Protein AF-A0A4P7C428-F1 (afdb_monomer)

InterPro domains:
  IPR002323 Cytochrome c, class IE [PR00607] (145-156)
  IPR002323 Cytochrome c, class IE [PR00607] (156-166)
  IPR002323 Cytochrome c, class IE [PR00607] (184-196)
  IPR002323 Cytochrome c, class IE [PR00607] (199-210)
  IPR005171 Cytochrome C oxidase subunit IV, prokaryotes [PF03626] (14-82)
  IPR009056 Cytochrome c-like domain [PF13442] (133-208)
  IPR009056 Cytochrome c-like domain [PS51007] (133-213)
  IPR011743 Caa(3)-type oxidase, subunit IV [TIGR02229] (6-92)
  IPR036909 Cytochrome c-like domain superfamily [G3DSA:1.10.760.10] (127-213)
  IPR036909 Cytochrome c-like domain superfamily [SSF46626] (129-217)

Radius of gyration: 26.86 Å; Cα contacts (8 Å, |Δi|>4): 143; chains: 1; bounding box: 67×50×69 Å

Sequence (221 aa):
MTDQSIISLKTYLFVWIALLLLLLATLGSAYIFLGSFNIVLNFLIAVGKALLVLAFFMHLKYISYLTRIFAAAGFFWLVILFGLTMSDYSTRSQLIPSEEMAHLYPEKPTQLSSQTKSNTFSSKVSKTPQAEANVSRGRQVYNKTCSACHETGALGAPKIGDKIAWKTRVQKGLDVLVFHAVNGFKAMPPKGGNSALAQSDIRKGIIYMLNESGVELKQIK

Foldseek 3Di:
DDPPPVDDPVLVVVLVVVLVVLVVVLVVLVVDCPDPVSVVSNVVSVVVNVVSCCVPVVVLVPDDPVVVVVVVVVVVVVCVVVVVVVVCVVVVVCPDPVVVVCVVDVDDDDDDDDDDDDDDDDDDDDDDDVLVVLLVLLVVLCVVFVCVCQCVPPPNNPHQQALVSVVVVCLVPLVVVLVCCQPPDDPQHHVSPDPPDDSSSSSSNVCNSCVSNVHDNVVHD

pLDDT: mean 78.14, std 19.41, range [26.22, 97.19]

Secondary structure (DSSP, 8-state):
------S-HHHHHHHHHHHHHHHHHHHHHTTS--TTHHHHHHHHHHHHHHHHIIIIIS-TTTS-HHHHHHHHHHHHHHHHHHHHHHHHHHHTT----HHHHHHHS---------------------SSSHHHHHHHHHHHHIIIIIHHHHTTTGGGPPPTT-HHHHHHHHTT-HHHHHHHHHH-BTTBPGGGG-TT--HHHHHHHHHHHHHHTT--GGG--

Mean predicted aligned error: 18.83 Å

Structure (mmCIF, N/CA/C/O backbone):
data_AF-A0A4P7C428-F1
#
_entry.id   AF-A0A4P7C428-F1
#
loop_
_atom_site.group_PDB
_atom_site.id
_atom_site.type_symbol
_atom_site.label_atom_id
_atom_site.label_alt_id
_atom_site.label_comp_id
_atom_site.label_asym_id
_atom_site.label_entity_id
_atom_site.label_seq_id
_atom_site.pdbx_PDB_ins_code
_atom_site.Cartn_x
_atom_site.Cartn_y
_atom_site.Cartn_z
_atom_site.occupancy
_atom_site.B_iso_or_equiv
_atom_site.auth_seq_id
_atom_site.auth_comp_id
_atom_site.auth_asym_id
_atom_site.auth_atom_id
_atom_site.pdbx_PDB_model_num
ATOM 1 N N . MET A 1 1 ? 35.523 5.798 -33.500 1.00 45.53 1 MET A N 1
ATOM 2 C CA . MET A 1 1 ? 34.573 6.382 -32.529 1.00 45.53 1 MET A CA 1
ATOM 3 C C . MET A 1 1 ? 33.262 6.597 -33.263 1.00 45.53 1 MET A C 1
ATOM 5 O O . MET A 1 1 ? 33.062 7.635 -33.868 1.00 45.53 1 MET A O 1
ATOM 9 N N . THR A 1 2 ? 32.450 5.549 -33.376 1.00 48.50 2 THR A N 1
ATOM 10 C CA . THR A 1 2 ? 31.183 5.596 -34.114 1.00 48.50 2 THR A CA 1
ATOM 11 C C . THR A 1 2 ? 30.086 6.091 -33.184 1.00 48.50 2 THR A C 1
ATOM 13 O O . THR A 1 2 ? 29.701 5.369 -32.264 1.00 48.50 2 THR A O 1
ATOM 16 N N . ASP A 1 3 ? 29.596 7.301 -33.443 1.00 52.19 3 ASP A N 1
ATOM 17 C CA . ASP A 1 3 ? 28.349 7.841 -32.901 1.00 52.19 3 ASP A CA 1
ATOM 18 C C . ASP A 1 3 ? 27.171 6.939 -33.300 1.00 52.19 3 ASP A C 1
ATOM 20 O O . ASP A 1 3 ? 26.525 7.123 -34.329 1.00 52.19 3 ASP A O 1
ATOM 24 N N . GLN A 1 4 ? 26.888 5.926 -32.486 1.00 53.38 4 GLN A N 1
ATOM 25 C CA . GLN A 1 4 ? 25.672 5.121 -32.583 1.00 53.38 4 GLN A CA 1
ATOM 26 C C . GLN A 1 4 ? 24.647 5.697 -31.605 1.00 53.38 4 GLN A C 1
ATOM 28 O O . GLN A 1 4 ? 24.351 5.121 -30.558 1.00 53.38 4 GLN A O 1
ATOM 33 N N . SER A 1 5 ? 24.105 6.869 -31.944 1.00 57.31 5 SER A N 1
ATOM 34 C CA . SER A 1 5 ? 22.906 7.409 -31.297 1.00 57.31 5 SER A CA 1
ATOM 35 C C . SER A 1 5 ? 21.692 6.587 -31.745 1.00 57.31 5 SER A C 1
ATOM 37 O O . SER A 1 5 ? 20.880 7.003 -32.563 1.00 57.31 5 SER A O 1
ATOM 39 N N . ILE A 1 6 ? 21.575 5.369 -31.211 1.00 62.00 6 ILE A N 1
ATOM 40 C CA . ILE A 1 6 ? 20.522 4.398 -31.552 1.00 62.00 6 ILE A CA 1
ATOM 41 C C . ILE A 1 6 ? 19.099 4.942 -31.351 1.00 62.00 6 ILE A C 1
ATOM 43 O O . ILE A 1 6 ? 18.150 4.371 -31.882 1.00 62.00 6 ILE A O 1
ATOM 47 N N . ILE A 1 7 ? 18.928 6.047 -30.614 1.00 68.19 7 ILE A N 1
ATOM 48 C CA . ILE A 1 7 ? 17.650 6.738 -30.435 1.00 68.19 7 ILE A CA 1
ATOM 49 C C . ILE A 1 7 ? 17.882 8.255 -30.381 1.00 68.19 7 ILE A C 1
ATOM 51 O O . ILE A 1 7 ? 18.717 8.750 -29.626 1.00 68.19 7 ILE A O 1
ATOM 55 N N . SER A 1 8 ? 17.100 8.994 -31.172 1.00 81.69 8 SER A N 1
ATOM 56 C CA . SER A 1 8 ? 17.090 10.460 -31.218 1.00 81.69 8 SER A CA 1
ATOM 57 C C . SER A 1 8 ? 16.765 11.076 -29.852 1.00 81.69 8 SER A C 1
ATOM 59 O O . SER A 1 8 ? 15.759 10.727 -29.230 1.00 81.69 8 SER A O 1
ATOM 61 N N . LEU A 1 9 ? 17.557 12.068 -29.425 1.00 84.44 9 LEU A N 1
ATOM 62 C CA . LEU A 1 9 ? 17.310 12.862 -28.211 1.00 84.44 9 LEU A CA 1
ATOM 63 C C . LEU A 1 9 ? 15.892 13.459 -28.185 1.00 84.44 9 LEU A C 1
ATOM 65 O O . LEU A 1 9 ? 15.275 13.559 -27.127 1.00 84.44 9 LEU A O 1
ATOM 69 N N . LYS A 1 10 ? 15.339 13.790 -29.359 1.00 89.06 10 LYS A N 1
ATOM 70 C CA . LYS A 1 10 ? 13.975 14.318 -29.497 1.00 89.06 10 LYS A CA 1
ATOM 71 C C . LYS A 1 10 ? 12.925 13.303 -29.037 1.00 89.06 10 LYS A C 1
ATOM 73 O O . LYS A 1 10 ? 11.944 13.692 -28.411 1.00 89.06 10 LYS A O 1
ATOM 78 N N . THR A 1 11 ? 13.146 12.012 -29.296 1.00 87.12 11 THR A N 1
ATOM 79 C CA . THR A 1 11 ? 12.252 10.933 -28.856 1.00 87.12 11 THR A CA 1
ATOM 80 C C . THR A 1 11 ? 12.246 10.822 -27.333 1.00 87.12 11 THR A C 1
ATOM 82 O O . THR A 1 11 ? 11.175 10.742 -26.738 1.00 87.12 11 THR A O 1
ATOM 85 N N . TYR A 1 12 ? 13.414 10.886 -26.686 1.00 88.12 12 TYR A N 1
ATOM 86 C CA . TYR A 1 12 ? 13.491 10.879 -25.221 1.00 88.12 12 TYR A CA 1
ATOM 87 C C . TYR A 1 12 ? 12.856 12.113 -24.595 1.00 88.12 12 TYR A C 1
ATOM 89 O O . TYR A 1 12 ? 12.120 11.980 -23.623 1.00 88.12 12 TYR A O 1
ATOM 97 N N . LEU A 1 13 ? 13.093 13.295 -25.166 1.00 92.88 13 LEU A N 1
ATOM 98 C CA . LEU A 1 13 ? 12.495 14.537 -24.685 1.00 92.88 13 LEU A CA 1
ATOM 99 C C . LEU A 1 13 ? 10.962 14.488 -24.784 1.00 92.88 13 LEU A C 1
ATOM 101 O O . LEU A 1 13 ? 10.271 14.844 -23.835 1.00 92.88 13 LEU A O 1
ATOM 105 N N . PHE A 1 14 ? 10.426 13.985 -25.900 1.00 93.44 14 PHE A N 1
ATOM 106 C CA . PHE A 1 14 ? 8.984 13.820 -26.083 1.00 93.44 14 PHE A CA 1
ATOM 107 C C . PHE A 1 14 ? 8.385 12.837 -25.069 1.00 93.44 14 PHE A C 1
ATOM 109 O O . PHE A 1 14 ? 7.378 13.142 -24.431 1.00 93.44 14 PHE A O 1
ATOM 116 N N . VAL A 1 15 ? 9.025 11.678 -24.870 1.00 92.94 15 VAL A N 1
ATOM 117 C CA . VAL A 1 15 ? 8.583 10.683 -23.879 1.00 92.94 15 VAL A CA 1
ATOM 118 C C . VAL A 1 15 ? 8.674 11.245 -22.462 1.00 92.94 15 VAL A C 1
ATOM 120 O O . VAL A 1 15 ? 7.772 11.024 -21.660 1.00 92.94 15 VAL A O 1
ATOM 123 N N . TRP A 1 16 ? 9.720 12.003 -22.148 1.00 94.31 16 TRP A N 1
ATOM 124 C CA . TRP A 1 16 ? 9.881 12.648 -20.849 1.00 94.31 16 TRP A CA 1
ATOM 125 C C . TRP A 1 16 ? 8.769 13.670 -20.575 1.00 94.31 16 TRP A C 1
ATOM 127 O O . TRP A 1 16 ? 8.154 13.621 -19.511 1.00 94.31 16 TRP A O 1
ATOM 137 N N . ILE A 1 17 ? 8.430 14.522 -21.549 1.00 96.31 17 ILE A N 1
ATOM 138 C CA . ILE A 1 17 ? 7.295 15.454 -21.438 1.00 96.31 17 ILE A CA 1
ATOM 139 C C . ILE A 1 17 ? 5.984 14.683 -21.253 1.00 96.31 17 ILE A C 1
ATOM 141 O O . ILE A 1 17 ? 5.189 15.029 -20.380 1.00 96.31 17 ILE A O 1
ATOM 145 N N . ALA A 1 18 ? 5.763 13.612 -22.022 1.00 95.38 18 ALA A N 1
ATOM 146 C CA . ALA A 1 18 ? 4.582 12.769 -21.860 1.00 95.38 18 ALA A CA 1
ATOM 147 C C . ALA A 1 18 ? 4.501 12.194 -20.434 1.00 95.38 18 ALA A C 1
ATOM 149 O O . ALA A 1 18 ? 3.459 12.291 -19.788 1.00 95.38 18 ALA A O 1
ATOM 150 N N . LEU A 1 19 ? 5.607 11.670 -19.897 1.00 94.62 19 LEU A N 1
ATOM 151 C CA . LEU A 1 19 ? 5.671 11.156 -18.528 1.00 94.62 19 LEU A CA 1
ATOM 152 C C . LEU A 1 19 ? 5.390 12.240 -17.481 1.00 94.62 19 LEU A C 1
ATOM 154 O O . LEU A 1 19 ? 4.673 11.961 -16.520 1.00 94.62 19 LEU A O 1
ATOM 158 N N . LEU A 1 20 ? 5.884 13.467 -17.674 1.00 96.38 20 LEU A N 1
ATOM 159 C CA . LEU A 1 20 ? 5.561 14.601 -16.805 1.00 96.38 20 LEU A CA 1
ATOM 160 C C . LEU A 1 20 ? 4.078 14.973 -16.862 1.00 96.38 20 LEU A C 1
ATOM 162 O O . LEU A 1 20 ? 3.479 15.216 -15.820 1.00 96.38 20 LEU A O 1
ATOM 166 N N . LEU A 1 21 ? 3.456 14.965 -18.041 1.00 96.50 21 LEU A N 1
ATOM 167 C CA . LEU A 1 21 ? 2.019 15.217 -18.176 1.00 96.50 21 LEU A CA 1
ATOM 168 C C . LEU A 1 21 ? 1.194 14.137 -17.475 1.00 96.50 21 LEU A C 1
ATOM 170 O O . LEU A 1 21 ? 0.291 14.447 -16.704 1.00 96.50 21 LEU A O 1
ATOM 174 N N . LEU A 1 22 ? 1.544 12.867 -17.675 1.00 94.12 22 LEU A N 1
ATOM 175 C CA . LEU A 1 22 ? 0.926 11.746 -16.970 1.00 94.12 22 LEU A CA 1
ATOM 176 C C . LEU A 1 22 ? 1.168 11.848 -15.446 1.00 94.12 22 LEU A C 1
ATOM 178 O O . LEU A 1 22 ? 0.321 11.442 -14.648 1.00 94.12 22 LEU A O 1
ATOM 182 N N . LEU A 1 23 ? 2.317 12.370 -14.999 1.00 93.75 23 LEU A N 1
ATOM 183 C CA . LEU A 1 23 ? 2.620 12.632 -13.584 1.00 93.75 23 LEU A CA 1
ATOM 184 C C . LEU A 1 23 ? 1.724 13.721 -13.006 1.00 93.75 23 LEU A C 1
ATOM 186 O O . LEU A 1 23 ? 1.082 13.487 -11.984 1.00 93.75 23 LEU A O 1
ATOM 190 N N . LEU A 1 24 ? 1.633 14.857 -13.690 1.00 95.12 24 LEU A N 1
ATOM 191 C CA . LEU A 1 24 ? 0.744 15.952 -13.328 1.00 95.12 24 LEU A CA 1
ATOM 192 C C . LEU A 1 24 ? -0.720 15.512 -13.346 1.00 95.12 24 LEU A C 1
ATOM 194 O O . LEU A 1 24 ? -1.470 15.923 -12.473 1.00 95.12 24 LEU A O 1
ATOM 198 N N . ALA A 1 25 ? -1.120 14.623 -14.259 1.00 92.50 25 ALA A N 1
ATOM 199 C CA . ALA A 1 25 ? -2.463 14.049 -14.281 1.00 92.50 25 ALA A CA 1
ATOM 200 C C . ALA A 1 25 ? -2.749 13.197 -13.032 1.00 92.50 25 ALA A C 1
ATOM 202 O O . ALA A 1 25 ? -3.808 13.344 -12.428 1.00 92.50 25 ALA A O 1
ATOM 203 N N . THR A 1 26 ? -1.800 12.361 -12.588 1.00 91.94 26 THR A N 1
ATOM 204 C CA . THR A 1 26 ? -1.919 11.646 -11.301 1.00 91.94 26 THR A CA 1
ATOM 205 C C . THR A 1 26 ? -2.029 12.627 -10.137 1.00 91.94 26 THR A C 1
ATOM 207 O O . THR A 1 26 ? -2.883 12.454 -9.271 1.00 91.94 26 THR A O 1
ATOM 210 N N . LEU A 1 27 ? -1.215 13.684 -10.136 1.00 90.94 27 LEU A N 1
ATOM 211 C CA . LEU A 1 27 ? -1.216 14.686 -9.074 1.00 90.94 27 LEU A CA 1
ATOM 212 C C . LEU A 1 27 ? -2.531 15.480 -9.041 1.00 90.94 27 LEU A C 1
ATOM 214 O O . LEU A 1 27 ? -3.138 15.628 -7.988 1.00 90.94 27 LEU A O 1
ATOM 218 N N . GLY A 1 28 ? -3.018 15.917 -10.201 1.00 90.62 28 GLY A N 1
ATOM 2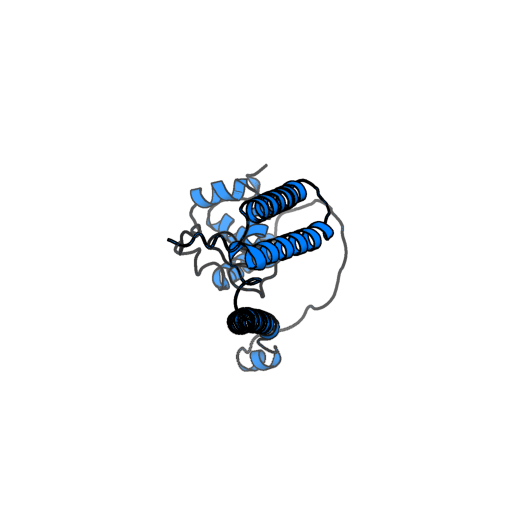19 C CA . GLY A 1 28 ? -4.298 16.601 -10.360 1.00 90.62 28 GLY A CA 1
ATOM 220 C C . GLY A 1 28 ? -5.479 15.713 -9.977 1.00 90.62 28 GLY A C 1
ATOM 221 O O . GLY A 1 28 ? -6.405 16.178 -9.316 1.00 90.62 28 GLY A O 1
ATOM 222 N N . SER A 1 29 ? -5.416 14.415 -10.292 1.00 89.62 29 SER A N 1
ATOM 223 C CA . SER A 1 29 ? -6.450 13.457 -9.888 1.00 89.62 29 SER A CA 1
ATOM 224 C C . SER A 1 29 ? -6.594 13.339 -8.368 1.00 89.62 29 SER A C 1
ATOM 226 O O . SER A 1 29 ? -7.674 13.001 -7.897 1.00 89.62 29 SER A O 1
ATOM 228 N N . ALA A 1 30 ? -5.553 13.652 -7.589 1.00 85.62 30 ALA A N 1
ATOM 229 C CA . ALA A 1 30 ? -5.628 13.620 -6.130 1.00 85.62 30 ALA A CA 1
ATOM 230 C C . ALA A 1 30 ? -6.517 14.738 -5.557 1.00 85.62 30 ALA A C 1
ATOM 232 O O . ALA A 1 30 ? -7.068 14.585 -4.469 1.00 85.62 30 ALA A O 1
ATOM 233 N N . TYR A 1 31 ? -6.681 15.845 -6.286 1.00 88.25 31 TYR A N 1
ATOM 234 C 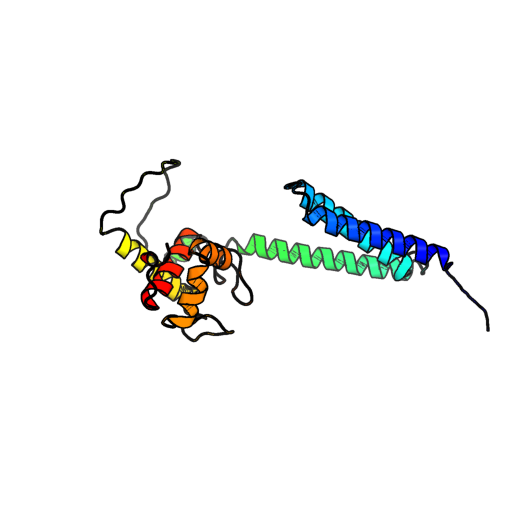CA . TYR A 1 31 ? -7.480 16.993 -5.850 1.00 88.25 31 TYR A CA 1
ATOM 235 C C . TYR A 1 31 ? -8.926 16.957 -6.362 1.00 88.25 31 TYR A C 1
ATOM 237 O O . TYR A 1 31 ? -9.773 17.688 -5.853 1.00 88.25 31 TYR A O 1
ATOM 245 N N . ILE A 1 32 ? -9.231 16.104 -7.346 1.00 87.69 32 ILE A N 1
ATOM 246 C CA . ILE A 1 32 ? -10.574 15.968 -7.917 1.00 87.69 32 ILE A CA 1
ATOM 247 C C . ILE A 1 32 ? -11.245 14.723 -7.321 1.00 87.69 32 ILE A C 1
ATOM 249 O O . ILE A 1 32 ? -10.776 13.594 -7.478 1.00 87.69 32 ILE A O 1
ATOM 253 N N . PHE A 1 33 ? -12.381 14.908 -6.650 1.00 80.12 33 PHE A N 1
ATOM 254 C CA . PHE A 1 33 ? -13.111 13.823 -5.991 1.00 80.12 33 PHE A CA 1
ATOM 255 C C . PHE A 1 33 ? -13.986 13.045 -6.997 1.00 80.12 33 PHE A C 1
ATOM 257 O O . PHE A 1 33 ? -15.203 13.180 -7.023 1.00 80.12 33 PHE A O 1
ATOM 264 N N . LEU A 1 34 ? -13.367 12.217 -7.849 1.00 78.06 34 LEU A N 1
ATOM 265 C CA . LEU A 1 34 ? -14.071 11.367 -8.835 1.00 78.06 34 LEU A CA 1
ATOM 266 C C . LEU A 1 34 ? -14.704 10.089 -8.233 1.00 78.06 34 LEU A C 1
ATOM 268 O O . LEU A 1 34 ? -15.209 9.236 -8.965 1.00 78.06 34 LEU A O 1
ATOM 272 N N . GLY A 1 35 ? -14.658 9.914 -6.908 1.00 84.31 35 GLY A N 1
ATOM 273 C CA . GLY A 1 35 ? -15.132 8.694 -6.246 1.00 84.31 35 GLY A CA 1
ATOM 274 C C . GLY A 1 35 ? -14.421 7.443 -6.777 1.00 84.31 35 GLY A C 1
ATOM 275 O O . GLY A 1 35 ? -13.209 7.449 -6.992 1.00 84.31 35 GLY A O 1
ATOM 276 N N . SER A 1 36 ? -15.16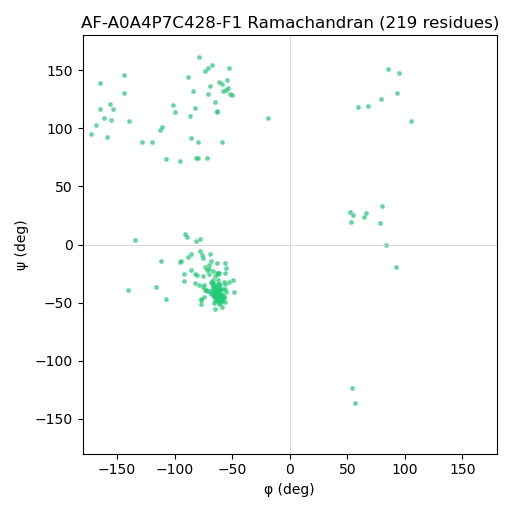6 6.365 -7.027 1.00 86.25 36 SER A N 1
ATOM 277 C CA . SER A 1 36 ? -14.614 5.077 -7.477 1.00 86.25 36 SER A CA 1
ATOM 278 C C . SER A 1 36 ? -13.903 5.129 -8.838 1.00 86.25 36 SER A C 1
ATOM 280 O O . SER A 1 36 ? -12.991 4.337 -9.075 1.00 86.25 36 SER A O 1
ATOM 282 N N . PHE A 1 37 ? -14.250 6.079 -9.717 1.00 89.00 37 PHE A N 1
ATOM 283 C CA . PHE A 1 37 ? -13.565 6.256 -11.006 1.00 89.00 37 PHE A CA 1
ATOM 284 C C . PHE A 1 37 ? -12.113 6.727 -10.850 1.00 89.00 37 PHE A C 1
ATOM 286 O O . PHE A 1 37 ? -11.289 6.467 -11.726 1.00 89.00 37 PHE A O 1
ATOM 293 N N . ASN A 1 38 ? -11.773 7.360 -9.722 1.00 88.88 38 ASN A N 1
ATOM 294 C CA . ASN A 1 38 ? -10.415 7.811 -9.428 1.00 88.88 38 ASN A CA 1
ATOM 295 C C . ASN A 1 38 ? -9.420 6.638 -9.383 1.00 88.88 38 ASN A C 1
ATOM 297 O O . ASN A 1 38 ? -8.310 6.742 -9.899 1.00 88.88 38 ASN A O 1
ATOM 301 N N . ILE A 1 39 ? -9.848 5.498 -8.832 1.00 89.25 39 ILE A N 1
ATOM 302 C CA . ILE A 1 39 ? -9.028 4.288 -8.719 1.00 89.25 39 ILE A CA 1
ATOM 303 C C . ILE A 1 39 ? -8.706 3.760 -10.116 1.00 89.25 39 ILE A C 1
ATOM 305 O O . ILE A 1 39 ? -7.537 3.644 -10.475 1.00 89.25 39 ILE A O 1
ATOM 309 N N . VAL A 1 40 ? -9.734 3.509 -10.931 1.00 93.31 40 VAL A N 1
ATOM 310 C CA . VAL A 1 40 ? -9.565 2.982 -12.294 1.00 93.31 40 VAL A CA 1
ATOM 311 C C . VAL A 1 40 ? -8.670 3.904 -13.123 1.00 93.31 40 VAL A C 1
ATOM 313 O O . VAL A 1 40 ? -7.729 3.437 -13.763 1.00 93.31 40 VAL A O 1
ATOM 316 N N . LEU A 1 41 ? -8.904 5.218 -13.052 1.00 92.00 41 LEU A N 1
ATOM 317 C CA . LEU A 1 41 ? -8.102 6.213 -13.758 1.00 92.00 41 LEU A CA 1
ATOM 318 C C . LEU A 1 41 ? -6.629 6.183 -13.320 1.00 92.00 41 LEU A C 1
ATOM 320 O O . LEU A 1 41 ? -5.738 6.150 -14.167 1.00 92.00 41 LEU A O 1
ATOM 324 N N . ASN A 1 42 ? -6.354 6.149 -12.013 1.00 91.88 42 ASN A N 1
ATOM 325 C CA . ASN A 1 42 ? -4.986 6.114 -11.497 1.00 91.88 42 ASN A CA 1
ATOM 326 C C . ASN A 1 42 ? -4.243 4.825 -11.860 1.00 91.88 42 ASN A C 1
ATOM 328 O O . ASN A 1 42 ? -3.067 4.889 -12.218 1.00 91.88 42 ASN A O 1
ATOM 332 N N . PHE A 1 43 ? -4.920 3.675 -11.845 1.00 92.25 43 PHE A N 1
ATOM 333 C CA . PHE A 1 43 ? -4.337 2.416 -12.310 1.00 92.25 43 PHE A CA 1
ATOM 334 C C . PHE A 1 43 ? -4.002 2.459 -13.806 1.00 92.25 43 PHE A C 1
ATOM 336 O O . PHE A 1 43 ? -2.899 2.071 -14.191 1.00 92.25 43 PHE A O 1
ATOM 343 N N . LEU A 1 44 ? -4.893 2.995 -14.648 1.00 94.56 44 LEU A N 1
ATOM 344 C CA . LEU A 1 44 ? -4.628 3.154 -16.082 1.00 94.56 44 LEU A CA 1
ATOM 345 C C . LEU A 1 44 ? -3.440 4.087 -16.347 1.00 94.56 44 LEU A C 1
ATOM 347 O O . LEU A 1 44 ? -2.569 3.763 -17.155 1.00 94.56 44 LEU A O 1
ATOM 351 N N . ILE A 1 45 ? -3.360 5.214 -15.633 1.00 94.56 45 ILE A N 1
ATOM 352 C CA . ILE A 1 45 ? -2.234 6.150 -15.740 1.00 94.56 45 ILE A CA 1
ATOM 353 C C . ILE A 1 45 ? -0.926 5.488 -15.284 1.00 94.56 45 ILE A C 1
ATOM 355 O O . ILE A 1 45 ? 0.106 5.653 -15.938 1.00 94.56 45 ILE A O 1
ATOM 359 N N . ALA A 1 46 ? -0.950 4.731 -14.184 1.00 93.88 46 ALA A N 1
ATOM 360 C CA . ALA A 1 46 ? 0.221 4.024 -13.672 1.00 93.88 46 ALA A CA 1
ATOM 361 C C . ALA A 1 46 ? 0.740 2.977 -14.672 1.00 93.88 46 ALA A C 1
ATOM 363 O O . ALA A 1 46 ? 1.933 2.967 -14.981 1.00 93.88 46 ALA A O 1
ATOM 364 N N . VAL A 1 47 ? -0.153 2.156 -15.236 1.00 94.50 47 VAL A N 1
ATOM 365 C CA . VAL A 1 47 ? 0.193 1.167 -16.271 1.00 94.50 47 VAL A CA 1
ATOM 366 C C . VAL A 1 47 ? 0.746 1.858 -17.517 1.00 94.50 47 VAL A C 1
ATOM 368 O O . VAL A 1 47 ? 1.794 1.459 -18.022 1.00 94.50 47 VAL A O 1
ATOM 371 N N . GLY A 1 48 ? 0.103 2.936 -17.976 1.00 94.88 48 GLY A N 1
ATOM 372 C CA . GLY A 1 48 ? 0.572 3.718 -19.120 1.00 94.88 48 GLY A CA 1
ATOM 373 C C . GLY A 1 48 ? 2.000 4.234 -18.925 1.00 94.88 48 GLY A C 1
ATOM 374 O O . GLY A 1 48 ? 2.862 4.003 -19.773 1.00 94.88 48 GLY A O 1
ATOM 375 N N . LYS A 1 49 ? 2.293 4.856 -17.776 1.00 95.50 49 LYS A N 1
ATOM 376 C CA . LYS A 1 49 ? 3.650 5.325 -17.445 1.00 95.50 49 LYS A CA 1
ATOM 377 C C . LYS A 1 49 ? 4.672 4.194 -17.447 1.00 95.50 49 LYS A C 1
ATOM 379 O O . LYS A 1 49 ? 5.731 4.342 -18.052 1.00 95.50 49 LYS A O 1
ATOM 384 N N . ALA A 1 50 ? 4.358 3.078 -16.790 1.00 93.94 50 ALA A N 1
ATOM 385 C CA . ALA A 1 50 ? 5.256 1.932 -16.714 1.00 93.94 50 ALA A CA 1
ATOM 386 C C . ALA A 1 50 ? 5.591 1.391 -18.114 1.00 93.94 50 ALA A C 1
ATOM 388 O O . ALA A 1 50 ? 6.758 1.149 -18.412 1.00 93.94 50 ALA A O 1
ATOM 389 N N . LEU A 1 51 ? 4.599 1.290 -19.005 1.00 93.81 51 LEU A N 1
ATOM 390 C CA . LEU A 1 51 ? 4.807 0.850 -20.387 1.00 93.81 51 LEU A CA 1
ATOM 391 C C . LEU A 1 51 ? 5.686 1.817 -21.190 1.00 93.81 51 LEU A C 1
ATOM 393 O O . LEU A 1 51 ? 6.566 1.362 -21.920 1.00 93.81 51 LEU A O 1
ATOM 397 N N . LEU A 1 52 ? 5.500 3.134 -21.040 1.00 92.88 52 LEU A N 1
ATOM 398 C CA . LEU A 1 52 ? 6.359 4.131 -21.691 1.00 92.88 52 LEU A CA 1
ATOM 399 C C . LEU A 1 52 ? 7.815 4.030 -21.212 1.00 92.88 52 LEU A C 1
ATOM 401 O O . LEU A 1 52 ? 8.736 4.064 -22.030 1.00 92.88 52 LEU A O 1
ATOM 405 N N . VAL A 1 53 ? 8.032 3.861 -19.905 1.00 92.94 53 VAL A N 1
ATOM 406 C CA . VAL A 1 53 ? 9.377 3.691 -19.336 1.00 92.94 53 VAL A CA 1
ATOM 407 C C . VAL A 1 53 ? 10.020 2.395 -19.834 1.00 92.94 53 VAL A C 1
ATOM 409 O O . VAL A 1 53 ? 11.147 2.430 -20.331 1.00 92.94 53 VAL A O 1
ATOM 412 N N . LEU A 1 54 ? 9.299 1.270 -19.779 1.00 90.88 54 LEU A N 1
ATOM 413 C CA . LEU A 1 54 ? 9.790 -0.027 -20.254 1.00 90.88 54 LEU A CA 1
ATOM 414 C C . LEU A 1 54 ? 10.155 0.021 -21.744 1.00 90.88 54 LEU A C 1
ATOM 416 O O . LEU A 1 54 ? 11.227 -0.432 -22.141 1.00 90.88 54 LEU A O 1
ATOM 420 N N . ALA A 1 55 ? 9.292 0.603 -22.577 1.00 88.88 55 ALA A N 1
ATOM 421 C CA . ALA A 1 55 ? 9.486 0.626 -24.021 1.00 88.88 55 ALA A CA 1
ATOM 422 C C . ALA A 1 55 ? 10.668 1.505 -24.463 1.00 88.88 55 ALA A C 1
ATOM 424 O O . ALA A 1 55 ? 11.416 1.092 -25.353 1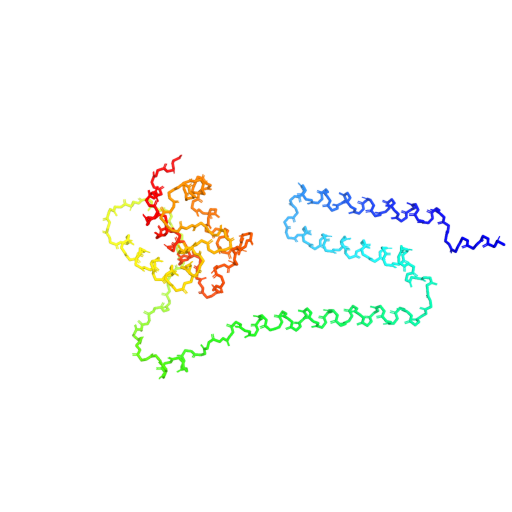.00 88.88 55 ALA A O 1
ATOM 425 N N . PHE A 1 56 ? 10.834 2.694 -23.869 1.00 89.62 56 PHE A N 1
ATOM 426 C CA . PHE A 1 56 ? 11.781 3.707 -24.352 1.00 89.62 56 PHE A CA 1
ATOM 427 C C . PHE A 1 56 ? 13.019 3.878 -23.466 1.00 89.62 56 PHE A C 1
ATOM 429 O O . PHE A 1 56 ? 14.121 3.873 -23.998 1.00 89.62 56 PHE A O 1
ATOM 436 N N . PHE A 1 57 ? 12.869 3.992 -22.143 1.00 87.06 57 PHE A N 1
ATOM 437 C CA . PHE A 1 57 ? 14.004 4.217 -21.232 1.00 87.06 57 PHE A CA 1
ATOM 438 C C . PHE A 1 57 ? 14.749 2.927 -20.883 1.00 87.06 57 PHE A C 1
ATOM 440 O O . PHE A 1 57 ? 15.967 2.941 -20.748 1.00 87.06 57 PHE A O 1
ATOM 447 N N . MET A 1 58 ? 14.044 1.797 -20.795 1.00 87.25 58 MET A N 1
ATOM 448 C CA . MET A 1 58 ? 14.675 0.478 -20.631 1.00 87.25 58 MET A CA 1
ATOM 449 C C . MET A 1 58 ? 14.974 -0.205 -21.970 1.00 87.25 58 MET A C 1
ATOM 451 O O . MET A 1 58 ? 15.335 -1.379 -21.998 1.00 87.25 58 MET A O 1
ATOM 455 N N . HIS A 1 59 ? 14.811 0.512 -23.089 1.00 84.31 59 HIS A N 1
ATOM 456 C CA . HIS A 1 59 ? 15.088 0.024 -24.441 1.00 84.31 59 HIS A CA 1
ATOM 457 C C . HIS A 1 59 ? 14.397 -1.299 -24.824 1.00 84.31 59 HIS A C 1
ATOM 459 O O . HIS A 1 59 ? 14.784 -1.935 -25.809 1.00 84.31 59 HIS A O 1
ATOM 465 N N . LEU A 1 60 ? 13.333 -1.712 -24.124 1.00 85.69 60 LEU A N 1
ATOM 466 C CA . LEU A 1 60 ? 12.706 -3.019 -24.340 1.00 85.69 60 LEU A CA 1
ATOM 467 C C . LEU A 1 60 ? 12.140 -3.155 -25.763 1.00 85.69 60 LEU A C 1
ATOM 469 O O . LEU A 1 60 ? 12.152 -4.243 -26.336 1.00 85.69 60 LEU A O 1
ATOM 473 N N . LYS A 1 61 ? 11.711 -2.038 -26.370 1.00 82.56 61 LYS A N 1
ATOM 474 C CA . LYS A 1 61 ? 11.209 -1.978 -27.753 1.00 82.56 61 LYS A CA 1
ATOM 475 C C . LYS A 1 61 ? 12.303 -2.092 -28.825 1.00 82.56 61 LYS A C 1
ATOM 477 O O . LYS A 1 61 ? 11.982 -2.415 -29.967 1.00 82.56 61 LYS A O 1
ATOM 482 N N . TYR A 1 62 ? 13.566 -1.841 -28.490 1.00 82.88 62 TYR A N 1
ATOM 483 C CA . TYR A 1 62 ? 14.670 -1.776 -29.462 1.00 82.88 62 TYR A CA 1
ATOM 484 C C . TYR A 1 62 ? 15.675 -2.923 -29.312 1.00 82.88 62 TYR A C 1
ATOM 486 O O . TYR A 1 62 ? 16.463 -3.176 -30.216 1.00 82.88 62 TYR A O 1
ATOM 494 N N . ILE A 1 63 ? 15.616 -3.653 -28.199 1.00 85.19 63 ILE A N 1
ATOM 495 C CA . ILE A 1 63 ? 16.414 -4.856 -27.952 1.00 85.19 63 ILE A CA 1
ATOM 496 C C . ILE A 1 63 ? 15.828 -6.078 -28.689 1.00 85.19 63 ILE A C 1
ATOM 498 O O . ILE A 1 63 ? 14.657 -6.086 -29.093 1.00 85.19 63 ILE A O 1
ATOM 502 N N . SER A 1 64 ? 16.667 -7.106 -28.860 1.00 86.88 64 SER A N 1
ATOM 503 C CA . SER A 1 64 ? 16.352 -8.411 -29.448 1.00 86.88 64 SER A CA 1
ATOM 504 C C . SER A 1 64 ? 15.144 -9.107 -28.799 1.00 86.88 64 SER A C 1
ATOM 506 O O . SER A 1 64 ? 14.830 -8.926 -27.620 1.00 86.88 64 SER A O 1
ATOM 508 N N . TYR A 1 65 ? 14.463 -9.946 -29.586 1.00 87.81 65 TYR A N 1
ATOM 509 C CA . TYR A 1 65 ? 13.258 -10.672 -29.161 1.00 87.81 65 TYR A CA 1
ATOM 510 C C . TYR A 1 65 ? 13.481 -11.541 -27.919 1.00 87.81 65 TYR A C 1
ATOM 512 O O . TYR A 1 65 ? 12.583 -11.666 -27.089 1.00 87.81 65 TYR A O 1
ATOM 520 N N . LEU A 1 66 ? 14.689 -12.080 -27.752 1.00 88.56 66 LEU A N 1
ATOM 521 C CA . LEU A 1 66 ? 15.031 -12.960 -26.641 1.00 88.56 66 LEU A CA 1
ATOM 522 C C . LEU A 1 66 ? 14.888 -12.254 -25.280 1.00 88.56 66 LEU A C 1
ATOM 524 O O . LEU A 1 66 ? 14.243 -12.780 -24.377 1.00 88.56 66 LEU A O 1
ATOM 528 N N . THR A 1 67 ? 15.386 -11.022 -25.145 1.00 87.19 67 THR A N 1
ATOM 529 C CA . THR A 1 67 ? 15.283 -10.257 -23.888 1.00 87.19 67 THR A CA 1
ATOM 530 C C . THR A 1 67 ? 13.840 -9.883 -23.551 1.00 87.19 67 THR A C 1
ATOM 532 O O . THR A 1 67 ? 13.476 -9.817 -22.378 1.00 87.19 67 THR A O 1
ATOM 535 N N . ARG A 1 68 ? 12.978 -9.686 -24.558 1.00 88.19 68 ARG A N 1
ATOM 536 C CA . ARG A 1 68 ? 11.547 -9.425 -24.329 1.00 88.19 68 ARG A CA 1
ATOM 537 C C . ARG A 1 68 ? 10.834 -10.631 -23.743 1.00 88.19 68 ARG A C 1
ATOM 539 O O . ARG A 1 68 ? 9.985 -10.455 -22.876 1.00 88.19 68 ARG A O 1
ATOM 546 N N . ILE A 1 69 ? 11.196 -11.834 -24.188 1.00 91.44 69 ILE A N 1
ATOM 547 C CA . ILE A 1 69 ? 10.644 -13.083 -23.654 1.00 91.44 69 ILE A CA 1
ATOM 548 C C . ILE A 1 69 ? 11.027 -13.230 -22.179 1.00 91.44 69 ILE A C 1
ATOM 550 O O . ILE A 1 69 ? 10.156 -13.493 -21.355 1.00 91.44 69 ILE A O 1
ATOM 554 N N . PHE A 1 70 ? 12.288 -12.972 -21.818 1.00 93.12 70 PHE A N 1
ATOM 555 C CA . PHE A 1 70 ? 12.722 -13.000 -20.416 1.00 93.12 70 PHE A CA 1
ATOM 556 C C . PHE A 1 70 ? 12.006 -11.955 -19.550 1.00 93.12 70 PHE A C 1
ATOM 558 O O . PHE A 1 70 ? 11.535 -12.278 -18.460 1.00 93.12 70 PHE A O 1
ATOM 565 N N . ALA A 1 71 ? 11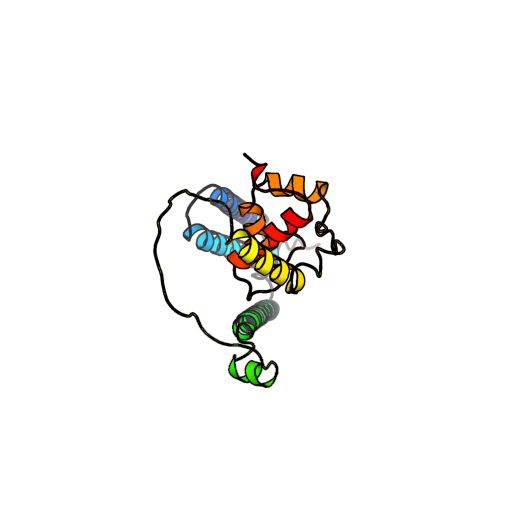.866 -10.720 -20.039 1.00 90.00 71 ALA A N 1
ATOM 566 C CA . ALA A 1 71 ? 11.117 -9.684 -19.331 1.00 90.00 71 ALA A CA 1
ATOM 567 C C . ALA A 1 71 ? 9.642 -10.085 -19.132 1.00 90.00 71 ALA A C 1
ATOM 569 O O . ALA A 1 71 ? 9.113 -9.962 -18.028 1.00 90.00 71 ALA A O 1
ATOM 570 N N . ALA A 1 72 ? 8.991 -10.618 -20.172 1.00 90.81 72 ALA A N 1
ATOM 571 C CA . ALA A 1 72 ? 7.612 -11.096 -20.102 1.00 90.81 72 ALA A CA 1
ATOM 572 C C . ALA A 1 72 ? 7.453 -12.272 -19.127 1.00 90.81 72 ALA A C 1
ATOM 574 O O . ALA A 1 72 ? 6.501 -12.288 -18.350 1.00 90.81 72 ALA A O 1
ATOM 575 N N . ALA A 1 73 ? 8.405 -13.210 -19.109 1.00 95.31 73 ALA A N 1
ATOM 576 C CA . ALA A 1 73 ? 8.428 -14.313 -18.154 1.00 95.31 73 ALA A CA 1
ATOM 577 C C . ALA A 1 73 ? 8.521 -13.813 -16.702 1.00 95.31 73 ALA A C 1
ATOM 579 O O . ALA A 1 73 ? 7.837 -14.342 -15.830 1.00 95.31 73 ALA A O 1
ATOM 580 N N . GLY A 1 74 ? 9.294 -12.751 -16.446 1.00 94.19 74 GLY A N 1
ATOM 581 C CA . GLY A 1 74 ? 9.364 -12.108 -15.131 1.00 94.19 74 GLY A CA 1
ATOM 582 C C . GLY A 1 74 ? 8.027 -11.510 -14.683 1.00 94.19 74 GLY A C 1
ATOM 583 O O . GLY A 1 74 ? 7.588 -11.756 -13.560 1.00 94.19 74 GLY A O 1
ATOM 584 N N . PHE A 1 75 ? 7.335 -10.779 -15.563 1.00 92.25 75 PHE A N 1
ATOM 585 C CA . PHE A 1 75 ? 5.995 -10.257 -15.258 1.00 92.25 75 PHE A CA 1
ATOM 586 C C . PHE A 1 75 ? 4.966 -11.374 -15.074 1.00 92.25 75 PHE A C 1
ATOM 588 O O . PHE A 1 75 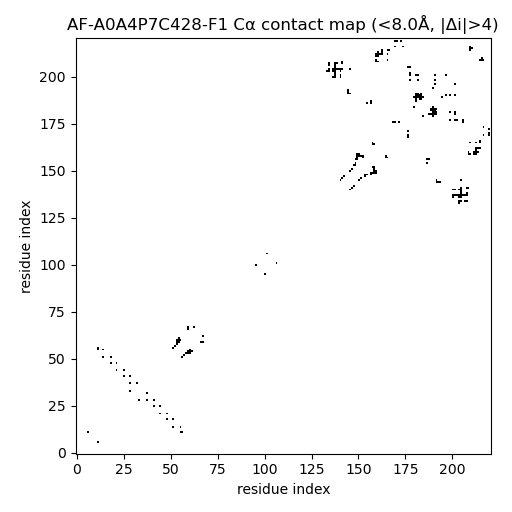? 4.147 -11.301 -14.161 1.00 92.25 75 PHE A O 1
ATOM 595 N N . PHE A 1 76 ? 5.028 -12.424 -15.893 1.00 95.69 76 PHE A N 1
ATOM 596 C CA . PHE A 1 76 ? 4.176 -13.603 -15.753 1.00 95.69 76 PHE A CA 1
ATOM 597 C C . PHE A 1 76 ? 4.381 -14.288 -14.396 1.00 95.69 76 PHE A C 1
ATOM 599 O O . PHE A 1 76 ? 3.416 -14.547 -13.679 1.00 95.69 76 PHE A O 1
ATOM 606 N N . TRP A 1 77 ? 5.637 -14.497 -13.997 1.00 97.19 77 TRP A N 1
ATOM 607 C CA . TRP A 1 77 ? 5.975 -15.049 -12.688 1.00 97.19 77 TRP A CA 1
ATOM 608 C C . TRP A 1 77 ? 5.491 -14.155 -11.538 1.00 97.19 77 TRP A C 1
ATOM 610 O O . TRP A 1 77 ? 4.936 -14.649 -10.558 1.00 97.19 77 TRP A O 1
ATOM 620 N N . LEU A 1 78 ? 5.629 -12.831 -11.665 1.00 94.88 78 LEU A N 1
ATOM 621 C CA . LEU A 1 78 ? 5.142 -11.870 -10.671 1.00 94.88 78 LEU A CA 1
ATOM 622 C C . LEU A 1 78 ? 3.616 -11.938 -10.512 1.00 94.88 78 LEU A C 1
ATOM 624 O O . LEU A 1 78 ? 3.122 -11.940 -9.385 1.00 94.88 78 LEU A O 1
ATOM 628 N N . VAL A 1 79 ? 2.874 -12.043 -11.619 1.00 95.81 79 VAL A N 1
ATOM 629 C CA . VAL A 1 79 ? 1.412 -12.216 -11.600 1.00 95.81 79 VAL A CA 1
ATOM 630 C C . VAL A 1 79 ? 1.025 -13.512 -10.888 1.00 95.81 79 VAL A C 1
ATOM 632 O O . VAL A 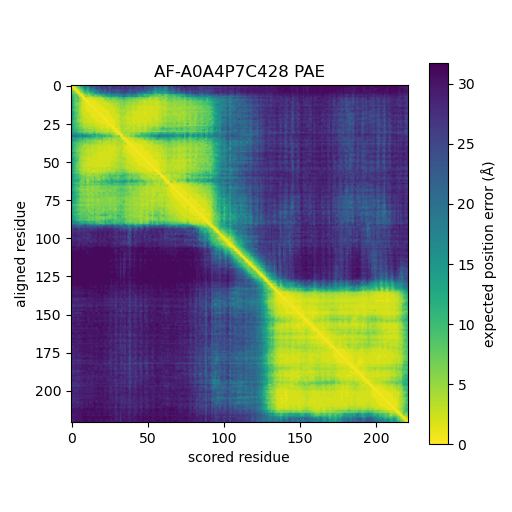1 79 ? 0.099 -13.494 -10.079 1.00 95.81 79 VAL A O 1
ATOM 635 N N . ILE A 1 80 ? 1.757 -14.608 -11.120 1.00 96.69 80 ILE A N 1
ATOM 636 C CA . ILE A 1 80 ? 1.542 -15.875 -10.408 1.00 96.69 80 ILE A CA 1
ATOM 637 C C . ILE A 1 80 ? 1.763 -15.696 -8.907 1.00 96.69 80 ILE A C 1
ATOM 639 O O . ILE A 1 80 ? 0.887 -16.056 -8.128 1.00 96.69 80 ILE A O 1
ATOM 643 N N . LEU A 1 81 ? 2.889 -15.115 -8.481 1.00 95.81 81 LEU A N 1
ATOM 644 C CA . LEU A 1 81 ? 3.176 -14.928 -7.056 1.00 95.81 81 LEU A CA 1
ATOM 645 C C . LEU A 1 81 ? 2.120 -14.068 -6.368 1.00 95.81 81 LEU A C 1
ATOM 647 O O . LEU A 1 81 ? 1.641 -14.419 -5.290 1.00 95.81 81 LEU A O 1
ATOM 651 N N . PHE A 1 82 ? 1.729 -12.960 -6.994 1.00 95.38 82 PHE A N 1
ATOM 652 C CA . PHE A 1 82 ? 0.716 -12.076 -6.434 1.00 95.38 82 PHE A CA 1
ATOM 653 C C . PHE A 1 82 ? -0.655 -12.763 -6.379 1.00 95.38 82 PHE A C 1
ATOM 655 O O . PHE A 1 82 ? -1.355 -12.670 -5.372 1.00 95.38 82 PHE A O 1
ATOM 662 N N . GLY A 1 83 ? -1.009 -13.514 -7.427 1.00 95.62 83 GLY A N 1
ATOM 663 C CA . GLY A 1 83 ? -2.244 -14.290 -7.500 1.00 95.62 83 GLY A CA 1
ATOM 664 C C . GLY A 1 83 ? -2.311 -15.395 -6.447 1.00 95.62 83 GLY A C 1
ATOM 665 O O . GLY A 1 83 ? -3.293 -15.474 -5.713 1.00 95.62 83 GLY A O 1
ATOM 666 N N . LEU A 1 84 ? -1.254 -16.199 -6.311 1.00 94.44 84 LEU A N 1
ATOM 667 C CA . LEU A 1 84 ? -1.154 -17.247 -5.293 1.00 94.44 84 LEU A CA 1
ATOM 668 C C . LEU A 1 84 ? -1.168 -16.666 -3.882 1.00 94.44 84 LEU A C 1
ATOM 670 O O . LEU A 1 84 ? -1.843 -17.210 -3.020 1.00 94.44 84 LEU A O 1
ATOM 674 N N . THR A 1 85 ? -0.501 -15.534 -3.655 1.00 93.50 85 THR A N 1
ATOM 675 C CA . THR A 1 85 ? -0.536 -14.843 -2.360 1.00 93.50 85 THR A CA 1
ATOM 676 C C . THR A 1 85 ? -1.955 -14.385 -2.026 1.00 93.50 85 THR A C 1
ATOM 678 O O . THR A 1 85 ? -2.450 -14.650 -0.936 1.00 93.50 85 THR A O 1
ATOM 681 N N . MET A 1 86 ? -2.659 -13.744 -2.964 1.00 89.88 86 MET A N 1
ATOM 682 C CA . MET A 1 86 ? -4.040 -13.305 -2.741 1.00 89.88 86 MET A CA 1
ATOM 683 C C . MET A 1 86 ? -5.009 -14.487 -2.575 1.00 89.88 86 MET A C 1
ATOM 685 O O . MET A 1 86 ? -5.940 -14.422 -1.768 1.00 89.88 86 MET A O 1
ATOM 689 N N . SER A 1 87 ? -4.775 -15.580 -3.307 1.00 91.44 87 SER A N 1
ATOM 690 C CA . SER A 1 87 ? -5.501 -16.843 -3.159 1.00 91.44 87 SER A CA 1
ATOM 691 C C . SER A 1 87 ? -5.261 -17.467 -1.787 1.00 91.44 87 SER A C 1
ATOM 693 O O . SER A 1 87 ? -6.219 -17.906 -1.155 1.00 91.44 87 SER A O 1
ATOM 695 N N . ASP A 1 88 ? -4.022 -17.464 -1.294 1.00 89.38 88 ASP A N 1
ATOM 696 C CA . ASP A 1 88 ? -3.676 -17.917 0.054 1.00 89.38 88 ASP A CA 1
ATOM 697 C C . ASP A 1 88 ? -4.405 -17.069 1.101 1.00 89.38 88 ASP A C 1
ATOM 699 O O . ASP A 1 88 ? -5.153 -17.615 1.904 1.00 89.38 88 ASP A O 1
ATOM 703 N N . TYR A 1 89 ? -4.340 -15.734 1.009 1.00 82.19 89 TYR A N 1
ATOM 704 C CA . TYR A 1 89 ? -5.095 -14.832 1.891 1.00 82.19 89 TYR A CA 1
ATOM 705 C C . TYR A 1 89 ? -6.604 -15.097 1.879 1.00 82.19 89 TYR A C 1
ATOM 707 O O . TYR A 1 89 ? -7.247 -15.068 2.931 1.00 82.19 89 TYR A O 1
ATOM 715 N N . SER A 1 90 ? -7.173 -15.358 0.702 1.00 88.94 90 SER A N 1
ATOM 716 C CA . SER A 1 90 ? -8.602 -15.646 0.557 1.00 88.94 90 SER A CA 1
ATOM 717 C C . SER A 1 90 ? -8.960 -17.009 1.153 1.00 88.94 90 SER A C 1
ATOM 719 O O . SER A 1 90 ? -9.965 -17.129 1.850 1.00 88.94 90 SER A O 1
ATOM 721 N N . THR A 1 91 ? -8.114 -18.019 0.956 1.00 84.06 91 THR A N 1
ATOM 722 C CA . THR A 1 91 ? -8.332 -19.399 1.425 1.00 84.06 91 THR A CA 1
ATOM 723 C C . THR A 1 91 ? -8.085 -19.530 2.931 1.00 84.06 91 THR A C 1
ATOM 725 O O . THR A 1 91 ? -8.840 -20.186 3.643 1.00 84.06 91 THR A O 1
ATOM 728 N N . ARG A 1 92 ? -7.099 -18.807 3.469 1.00 66.38 92 ARG A N 1
ATOM 729 C CA . ARG A 1 92 ? -6.752 -18.758 4.898 1.00 66.38 92 ARG A CA 1
ATOM 730 C C . ARG A 1 92 ? -7.807 -18.055 5.757 1.00 66.38 92 ARG A C 1
ATOM 732 O O . ARG A 1 92 ? -7.729 -18.096 6.983 1.00 66.38 92 ARG A O 1
ATOM 739 N N . SER A 1 93 ? -8.809 -17.429 5.136 1.00 60.38 93 SER A N 1
ATOM 740 C CA . SER A 1 93 ? -9.996 -16.940 5.841 1.00 60.38 93 SER A CA 1
ATOM 741 C C . SER A 1 93 ? -10.890 -18.075 6.378 1.00 60.38 93 SER A C 1
ATOM 743 O O . SER A 1 93 ? -11.721 -17.817 7.248 1.00 60.38 93 SER A O 1
ATOM 745 N N . GLN A 1 94 ? -10.684 -19.325 5.932 1.00 62.88 94 GLN A N 1
ATOM 746 C CA . GLN A 1 94 ? -11.388 -20.521 6.405 1.00 62.88 94 GLN A CA 1
ATOM 747 C C . GLN A 1 94 ? -10.505 -21.444 7.271 1.00 62.88 94 GLN A C 1
ATOM 749 O O . GLN A 1 94 ? -10.106 -22.520 6.843 1.00 62.88 94 GLN A O 1
ATOM 754 N N . LEU A 1 95 ? -10.213 -21.063 8.516 1.00 56.41 95 LEU A N 1
ATOM 755 C CA . LEU A 1 95 ? -9.628 -21.952 9.540 1.00 56.41 95 LEU A CA 1
ATOM 756 C C . LEU A 1 95 ? -10.346 -21.606 10.861 1.00 56.41 95 LEU A C 1
ATOM 758 O O . LEU A 1 95 ? -10.150 -20.508 11.372 1.00 56.41 95 LEU A O 1
ATOM 762 N N . ILE A 1 96 ? -11.269 -22.374 11.451 1.00 54.19 96 ILE A N 1
ATOM 763 C CA . ILE A 1 96 ? -11.546 -23.820 11.511 1.00 54.19 96 ILE A CA 1
ATOM 764 C C . ILE A 1 96 ? -13.088 -23.987 11.537 1.00 54.19 96 ILE A C 1
ATOM 766 O O . ILE A 1 96 ? -13.755 -23.143 12.151 1.00 54.19 96 ILE A O 1
ATOM 770 N N . PRO A 1 97 ? -13.687 -25.032 10.932 1.00 53.84 97 PRO A N 1
ATOM 771 C CA . PRO A 1 97 ? -15.092 -25.375 11.155 1.00 53.84 97 PRO A CA 1
ATOM 772 C C . PRO A 1 97 ? -15.374 -25.495 12.657 1.00 53.84 97 PRO A C 1
ATOM 774 O O . PRO A 1 97 ? -14.657 -26.182 13.382 1.00 53.84 97 PRO A O 1
ATOM 777 N N . SER A 1 98 ? -16.415 -24.823 13.149 1.00 53.28 98 SER A N 1
ATOM 778 C CA . SER A 1 98 ? -16.772 -24.821 14.578 1.00 53.28 98 SER A CA 1
ATOM 779 C C . SER A 1 98 ? -16.979 -26.219 15.169 1.00 53.28 98 SER A C 1
ATOM 781 O O . SER A 1 98 ? -16.916 -26.377 16.383 1.00 53.28 98 SER A O 1
ATOM 783 N N . GLU A 1 99 ? -17.230 -27.208 14.313 1.00 49.97 99 GLU A N 1
ATOM 784 C CA . GLU A 1 99 ? -17.410 -28.619 14.650 1.00 49.97 99 GLU A CA 1
ATOM 785 C C . GLU A 1 99 ? -16.116 -29.272 15.160 1.00 49.97 99 GLU A C 1
ATOM 787 O O . GLU A 1 99 ? -16.129 -29.962 16.174 1.00 49.97 99 GLU A O 1
ATOM 792 N N . GLU A 1 100 ? -14.972 -28.970 14.542 1.00 48.41 100 GLU A N 1
ATOM 793 C CA . GLU A 1 100 ? -13.672 -29.527 14.940 1.00 48.41 100 GLU A CA 1
ATOM 794 C C . GLU A 1 100 ? -13.074 -28.784 16.148 1.00 48.41 100 GLU A C 1
ATOM 796 O O . GLU A 1 100 ? -12.380 -29.369 16.979 1.00 48.41 100 GLU A O 1
ATOM 801 N N . MET A 1 101 ? -13.446 -27.510 16.338 1.00 51.16 101 MET A N 1
ATOM 802 C CA . MET A 1 101 ? -13.151 -26.778 17.576 1.00 51.16 101 MET A CA 1
ATOM 803 C C . MET A 1 101 ? -13.963 -27.276 18.790 1.00 51.16 101 MET A C 1
ATOM 805 O O . MET A 1 101 ? -13.541 -27.042 19.923 1.00 51.16 101 MET A O 1
ATOM 809 N N . ALA A 1 102 ? -15.104 -27.951 18.588 1.00 50.62 102 ALA A N 1
ATOM 810 C CA . ALA A 1 102 ? -15.982 -28.410 19.672 1.00 50.62 102 ALA A CA 1
ATOM 811 C C . ALA A 1 102 ? -15.435 -29.636 20.423 1.00 50.62 102 ALA A C 1
ATOM 813 O O . ALA A 1 102 ? -15.715 -29.804 21.608 1.00 50.62 102 ALA A O 1
ATOM 814 N N . HIS A 1 103 ? -14.617 -30.461 19.763 1.00 56.09 103 HIS A N 1
ATOM 815 C CA . HIS A 1 103 ? -13.969 -31.613 20.394 1.00 56.09 103 HIS A CA 1
ATOM 816 C C . HIS A 1 103 ? -12.695 -31.246 21.172 1.00 56.09 103 HIS A C 1
ATOM 818 O O . HIS A 1 103 ? -12.343 -31.949 22.117 1.00 56.09 103 HIS A O 1
ATOM 824 N N . LEU A 1 104 ? -12.018 -30.148 20.808 1.00 52.91 104 LEU A N 1
ATOM 825 C CA . LEU A 1 104 ? -10.793 -29.690 21.479 1.00 52.91 104 LEU A CA 1
ATOM 826 C C . LEU A 1 104 ? -11.068 -28.695 22.626 1.00 52.91 104 LEU A C 1
ATOM 828 O O . LEU A 1 104 ? -10.266 -28.586 23.551 1.00 52.91 104 LEU A O 1
ATOM 832 N N . TYR A 1 105 ? -12.197 -27.976 22.577 1.00 48.41 105 TYR A N 1
ATOM 833 C CA . TYR A 1 105 ? -12.596 -26.986 23.583 1.00 48.41 105 TYR A CA 1
ATOM 834 C C . TYR A 1 105 ? -14.028 -27.250 24.075 1.00 48.41 105 TYR A C 1
ATOM 836 O O . TYR A 1 105 ? -14.983 -26.681 23.535 1.00 48.41 105 TYR A O 1
ATOM 844 N N . PRO A 1 106 ? -14.205 -28.083 25.116 1.00 43.53 106 PRO A N 1
ATOM 845 C CA . PRO A 1 106 ? -15.512 -28.380 25.673 1.00 43.53 106 PRO A CA 1
ATOM 846 C C . PRO A 1 106 ? -15.945 -27.236 26.597 1.00 43.53 106 PRO A C 1
ATOM 848 O O . PRO A 1 106 ? -15.893 -27.368 27.808 1.00 43.53 106 PRO A O 1
ATOM 851 N N . GLU A 1 107 ? -16.337 -26.093 26.028 1.00 45.31 107 GLU A N 1
ATOM 852 C CA . GLU A 1 107 ? -17.318 -25.191 26.646 1.00 45.31 107 GLU A CA 1
ATOM 853 C C . GLU A 1 107 ? -17.803 -24.117 25.658 1.00 45.31 107 GLU A C 1
ATOM 855 O O . GLU A 1 107 ? -17.149 -23.103 25.397 1.00 45.31 107 GLU A O 1
ATOM 860 N N . LYS A 1 108 ? -19.012 -24.328 25.129 1.00 41.25 108 LYS A N 1
ATOM 861 C CA . LYS A 1 108 ? -19.870 -23.268 24.595 1.00 41.25 108 LYS A CA 1
ATOM 862 C C . LYS A 1 108 ? -21.333 -23.703 24.691 1.00 41.25 108 LYS A C 1
ATOM 864 O O . LYS A 1 108 ? -21.730 -24.595 23.948 1.00 41.25 108 LYS A O 1
ATOM 869 N N . PRO A 1 109 ? -22.170 -23.008 25.475 1.00 42.53 109 PRO A N 1
ATOM 870 C CA . PRO A 1 109 ? -23.551 -22.784 25.098 1.00 42.53 109 PRO A CA 1
ATOM 871 C C . PRO A 1 109 ? -23.649 -21.361 24.520 1.00 42.53 109 PRO A C 1
ATOM 873 O O . PRO A 1 109 ? -23.245 -20.389 25.146 1.00 42.53 109 PRO A O 1
ATOM 876 N N . THR A 1 110 ? -23.943 -21.172 23.236 1.00 39.53 110 THR A N 1
ATOM 877 C CA . THR A 1 110 ? -25.259 -21.328 22.590 1.00 39.53 110 THR A CA 1
ATOM 878 C C . THR A 1 110 ? -25.816 -19.927 22.318 1.00 39.53 110 THR A C 1
ATOM 880 O O . THR A 1 110 ? -26.242 -19.228 23.224 1.00 39.53 110 THR A O 1
ATOM 883 N N . GLN A 1 111 ? -25.778 -19.580 21.024 1.00 35.38 111 GLN A N 1
ATOM 884 C CA . GLN A 1 111 ? -26.710 -18.722 20.279 1.00 35.38 111 GLN A CA 1
ATOM 885 C C . GLN A 1 111 ? -26.776 -17.223 20.610 1.00 35.38 111 GLN A C 1
ATOM 887 O O . GLN A 1 111 ? -27.253 -16.824 21.661 1.00 35.38 111 GLN A O 1
ATOM 892 N N . LEU A 1 112 ? -26.469 -16.394 19.603 1.00 35.25 112 LEU A N 1
ATOM 893 C CA . LEU A 1 112 ? -27.544 -15.621 18.969 1.00 35.25 112 LEU A CA 1
ATOM 894 C C . LEU A 1 112 ? -27.124 -15.160 17.565 1.00 35.25 112 LEU A C 1
ATOM 896 O O . LEU A 1 112 ? -26.508 -14.113 17.372 1.00 35.25 112 LEU A O 1
ATOM 900 N N . SER A 1 113 ? -27.467 -15.968 16.566 1.00 42.88 113 SER A N 1
ATOM 901 C CA . SER A 1 113 ? -27.823 -15.435 15.256 1.00 42.88 113 SER A CA 1
ATOM 902 C C . SER A 1 113 ? -29.179 -14.734 15.358 1.00 42.88 113 SER A C 1
ATOM 904 O O . SER A 1 113 ? -30.033 -15.186 16.115 1.00 42.88 113 SER A O 1
ATOM 906 N N . SER A 1 114 ? -29.380 -13.741 14.488 1.00 37.06 114 SER A N 1
ATOM 907 C CA . SER A 1 114 ? -30.632 -13.066 14.101 1.00 37.06 114 SER A CA 1
ATOM 908 C C . SER A 1 114 ? -31.024 -11.777 14.851 1.00 37.06 114 SER A C 1
ATOM 910 O O . SER A 1 114 ? -31.072 -11.739 16.072 1.00 37.06 114 SER A O 1
ATOM 912 N N . GLN A 1 115 ? -31.353 -10.755 14.031 1.00 32.69 115 GLN A N 1
ATOM 913 C CA . GLN A 1 115 ? -32.042 -9.480 14.333 1.00 32.69 115 GLN A CA 1
ATOM 914 C C . GLN A 1 115 ? -31.175 -8.367 14.985 1.00 32.69 115 GLN A C 1
ATOM 916 O O . GLN A 1 115 ? -30.501 -8.594 15.975 1.00 32.69 115 GLN A O 1
ATOM 921 N N . THR A 1 116 ? -31.055 -7.123 14.482 1.00 26.22 116 THR A N 1
ATOM 922 C CA . THR A 1 116 ? -31.997 -6.282 13.716 1.00 26.22 116 THR A CA 1
ATOM 923 C C . THR A 1 116 ? -31.284 -5.094 13.043 1.00 26.22 116 THR A C 1
ATOM 925 O O . THR A 1 116 ? -30.462 -4.413 13.654 1.00 26.22 116 THR A O 1
ATOM 928 N N . LYS A 1 117 ? -31.662 -4.792 11.791 1.00 44.25 117 LYS A N 1
ATOM 929 C CA . LYS A 1 117 ? -31.551 -3.448 11.203 1.00 44.25 117 LYS A CA 1
ATOM 930 C C . LYS A 1 117 ? -32.446 -2.491 12.001 1.00 44.25 117 LYS A C 1
ATOM 932 O O . LYS A 1 117 ? -33.659 -2.615 11.899 1.00 44.25 117 LYS A O 1
ATOM 937 N N . SER A 1 118 ? -31.898 -1.502 12.697 1.00 33.34 118 SER A N 1
ATOM 938 C CA . SER A 1 118 ? -32.628 -0.251 12.950 1.00 33.34 118 SER A CA 1
ATOM 939 C C . SER A 1 118 ? -31.667 0.858 13.353 1.00 33.34 118 SER A C 1
ATOM 941 O O . SER A 1 118 ? -31.135 0.886 14.463 1.00 33.34 118 SER A O 1
ATOM 943 N N . ASN A 1 119 ? -31.498 1.807 12.438 1.00 45.25 119 ASN A N 1
ATOM 944 C CA . ASN A 1 119 ? -31.188 3.183 12.784 1.00 45.25 119 ASN A CA 1
ATOM 945 C C . ASN A 1 119 ? -32.191 3.643 13.843 1.00 45.25 119 ASN A C 1
ATOM 947 O O . ASN A 1 119 ? -33.387 3.512 13.606 1.00 45.25 119 ASN A O 1
ATOM 951 N N . THR A 1 120 ? -31.725 4.196 14.960 1.00 30.31 120 THR A N 1
ATOM 952 C CA . THR A 1 120 ? -32.303 5.401 15.574 1.00 30.31 120 THR A CA 1
ATOM 953 C C . THR A 1 120 ? -31.310 5.948 16.591 1.00 30.31 120 THR A C 1
ATOM 955 O O . THR A 1 120 ? -30.959 5.316 17.584 1.00 30.31 120 THR A O 1
ATOM 958 N N . PHE A 1 121 ? -30.854 7.158 16.300 1.00 46.56 121 PHE A N 1
ATOM 959 C CA . PHE A 1 121 ? -30.226 8.071 17.232 1.00 46.56 121 PHE A CA 1
ATOM 960 C C . PHE A 1 121 ? -31.251 8.444 18.311 1.00 46.56 121 PHE A C 1
ATOM 962 O O . PHE A 1 121 ? -32.244 9.097 18.005 1.00 46.56 121 PHE A O 1
ATOM 969 N N . SER A 1 122 ? -31.031 8.049 19.565 1.00 38.41 122 SER A N 1
ATOM 970 C CA . SER A 1 122 ? -31.560 8.810 20.698 1.00 38.41 122 SER A CA 1
ATOM 971 C C . SER A 1 122 ? -30.735 8.585 21.960 1.00 38.41 122 SER A C 1
ATOM 973 O O . SER A 1 122 ? -30.735 7.534 22.596 1.00 38.41 122 SER A O 1
ATOM 975 N N . SER A 1 123 ? -29.997 9.642 22.270 1.00 43.78 123 SER A N 1
ATOM 976 C CA . SER A 1 123 ? -29.591 10.114 23.586 1.00 43.78 123 SER A CA 1
ATOM 977 C C . SER A 1 123 ? -30.413 9.598 24.779 1.00 43.78 123 SER A C 1
ATOM 979 O O . SER A 1 123 ? -31.505 10.092 25.046 1.00 43.78 123 SER A O 1
ATOM 981 N N . LYS A 1 124 ? -29.805 8.720 25.584 1.00 32.50 124 LYS A N 1
ATOM 982 C CA . LYS A 1 124 ? -29.809 8.788 27.061 1.00 32.50 124 LYS A CA 1
ATOM 983 C C . LYS A 1 124 ? -28.857 7.727 27.619 1.00 32.50 124 LYS A C 1
ATOM 985 O O . LYS A 1 124 ? -29.228 6.575 27.808 1.00 32.50 124 LYS A O 1
ATOM 990 N N . VAL A 1 125 ? -27.612 8.111 27.898 1.00 36.16 125 VAL A N 1
ATOM 991 C CA . VAL A 1 125 ? -26.700 7.267 28.685 1.00 36.16 125 VAL A CA 1
ATOM 992 C C . VAL A 1 125 ? -26.958 7.564 30.160 1.00 36.16 125 VAL A C 1
ATOM 994 O O . VAL A 1 125 ? -26.399 8.502 30.725 1.00 36.16 125 VAL A O 1
ATOM 997 N N . SER A 1 126 ? -27.857 6.779 30.756 1.00 30.50 126 SER A N 1
ATOM 998 C CA . SER A 1 126 ? -27.979 6.623 32.208 1.00 30.50 126 SER A CA 1
ATOM 999 C C . SER A 1 126 ? -27.049 5.493 32.673 1.00 30.50 126 SER A C 1
ATOM 1001 O O . SER A 1 126 ? -26.815 4.533 31.941 1.00 30.50 126 SER A O 1
ATOM 1003 N N . LYS A 1 127 ? -26.466 5.657 33.861 1.00 40.97 127 LYS A N 1
ATOM 1004 C CA . LYS A 1 127 ? -25.419 4.821 34.478 1.00 40.97 127 LYS A CA 1
ATOM 1005 C C . LYS A 1 127 ? -25.800 3.321 34.592 1.00 40.97 127 LYS A C 1
ATOM 1007 O O . LYS A 1 127 ? -26.867 3.038 35.114 1.00 40.97 127 LYS A O 1
ATOM 1012 N N . THR A 1 128 ? -24.855 2.445 34.185 1.00 39.88 128 THR A N 1
ATOM 1013 C CA . THR A 1 128 ? -24.614 1.005 34.538 1.00 39.88 128 THR A CA 1
ATOM 1014 C C . THR A 1 128 ? -25.760 0.012 34.244 1.00 39.88 128 THR A C 1
ATOM 1016 O O . THR A 1 128 ? -26.837 0.216 34.788 1.00 39.88 128 THR A O 1
ATOM 1019 N N . PRO A 1 129 ? -25.619 -1.033 33.377 1.00 38.72 129 PRO A N 1
ATOM 1020 C CA . PRO A 1 129 ? -24.672 -2.176 33.459 1.00 38.72 129 PRO A CA 1
ATOM 1021 C C . PRO A 1 129 ? -23.936 -2.524 32.137 1.00 38.72 129 PRO A C 1
ATOM 1023 O O . PRO A 1 129 ? -23.148 -3.465 32.063 1.00 38.72 129 PRO A O 1
ATOM 1026 N N . GLN A 1 130 ? -24.139 -1.749 31.066 1.00 40.66 130 GLN A N 1
ATOM 1027 C CA . GLN A 1 130 ? -23.436 -1.960 29.790 1.00 40.66 130 GLN A CA 1
ATOM 1028 C C . GLN A 1 130 ? -21.949 -1.570 29.844 1.00 40.66 130 GLN A C 1
ATOM 1030 O O . GLN A 1 130 ? -21.162 -2.056 29.035 1.00 40.66 130 GLN A O 1
ATOM 1035 N N . ALA A 1 131 ? -21.538 -0.713 30.783 1.00 42.06 131 ALA A N 1
ATOM 1036 C CA . ALA A 1 131 ? -20.138 -0.316 30.937 1.00 42.06 131 ALA A CA 1
ATOM 1037 C C . ALA A 1 131 ? -19.253 -1.495 31.383 1.00 42.06 131 ALA A C 1
ATOM 1039 O O . ALA A 1 131 ? -18.190 -1.694 30.806 1.00 42.06 131 ALA A O 1
ATOM 1040 N N . GLU A 1 132 ? -19.714 -2.335 32.311 1.00 41.66 132 GLU A N 1
ATOM 1041 C CA . GLU A 1 132 ? -18.955 -3.502 32.789 1.00 41.66 132 GLU A CA 1
ATOM 1042 C C . GLU A 1 132 ? -18.878 -4.618 31.747 1.00 41.66 132 GLU A C 1
ATOM 1044 O O . GLU A 1 132 ? -17.802 -5.170 31.533 1.00 41.66 132 GLU A O 1
ATOM 1049 N N . ALA A 1 133 ? -19.964 -4.894 31.017 1.00 53.09 133 ALA A N 1
ATOM 1050 C CA . ALA A 1 133 ? -19.949 -5.864 29.917 1.00 53.09 133 ALA A CA 1
ATOM 1051 C C . ALA A 1 133 ? -19.042 -5.417 28.751 1.00 53.09 133 ALA A C 1
ATOM 1053 O O . ALA A 1 133 ? -18.368 -6.228 28.112 1.00 53.09 133 ALA A O 1
ATOM 1054 N N . ASN A 1 134 ? -18.986 -4.109 28.481 1.00 60.44 134 ASN A N 1
ATOM 1055 C CA . ASN A 1 134 ? -18.105 -3.553 27.456 1.00 60.44 134 ASN A CA 1
ATOM 1056 C C . ASN A 1 134 ? -16.636 -3.529 27.905 1.00 60.44 134 ASN A C 1
ATOM 1058 O O . ASN A 1 134 ? -15.755 -3.787 27.084 1.00 60.44 134 ASN A O 1
ATOM 1062 N N . VAL A 1 135 ? -16.370 -3.289 29.192 1.00 66.06 135 VAL A N 1
ATOM 1063 C CA . VAL A 1 135 ? -15.023 -3.344 29.780 1.00 66.06 135 VAL A CA 1
ATOM 1064 C C . VAL A 1 135 ? -14.526 -4.787 29.904 1.00 66.06 135 VAL A C 1
ATOM 1066 O O . VAL A 1 135 ? -13.369 -5.043 29.582 1.00 66.06 135 VAL A O 1
ATOM 1069 N N . SER A 1 136 ? -15.374 -5.754 30.273 1.00 75.19 136 SER A N 1
ATOM 1070 C CA . SER A 1 136 ? -14.983 -7.170 30.361 1.00 75.19 136 SER A CA 1
ATOM 1071 C C . SER A 1 136 ? -14.641 -7.742 28.984 1.00 75.19 136 SER A C 1
ATOM 1073 O O . SER A 1 136 ? -13.596 -8.373 28.813 1.00 75.19 136 SER A O 1
ATOM 1075 N N . ARG A 1 137 ? -15.451 -7.435 27.960 1.00 81.56 137 ARG A N 1
ATOM 1076 C CA . ARG A 1 137 ? -15.148 -7.792 26.568 1.00 81.56 137 ARG A CA 1
ATOM 1077 C C . ARG A 1 137 ? -13.879 -7.093 26.080 1.00 81.56 137 ARG A C 1
ATOM 1079 O O . ARG A 1 137 ? -13.054 -7.736 25.436 1.00 81.56 137 ARG A O 1
ATOM 1086 N N . GLY A 1 138 ? -13.698 -5.813 26.411 1.00 85.06 138 GLY A N 1
ATOM 1087 C CA . GLY A 1 138 ? -12.487 -5.056 26.090 1.00 85.06 138 GLY A CA 1
ATOM 1088 C C . GLY A 1 138 ? -11.223 -5.671 26.693 1.00 85.06 138 GLY A C 1
ATOM 1089 O O . GLY A 1 138 ? -10.247 -5.875 25.975 1.00 85.06 138 GLY A O 1
ATOM 1090 N N . ARG A 1 139 ? -11.275 -6.069 27.969 1.00 87.19 139 ARG A N 1
ATOM 1091 C CA . ARG A 1 139 ? -10.195 -6.782 28.670 1.00 87.19 139 ARG A CA 1
ATOM 1092 C C . ARG A 1 139 ? -9.852 -8.105 27.986 1.00 87.19 139 ARG A C 1
ATOM 1094 O O . ARG A 1 139 ? -8.681 -8.404 27.783 1.00 87.19 139 ARG A O 1
ATOM 1101 N N . GLN A 1 140 ? -10.856 -8.885 27.580 1.00 88.50 140 GLN A N 1
ATOM 1102 C CA . GLN A 1 140 ? -10.626 -10.147 26.865 1.00 88.50 140 GLN A CA 1
ATOM 1103 C C . GLN A 1 140 ? -9.945 -9.935 25.509 1.00 88.50 140 GLN A C 1
ATOM 1105 O O . GLN A 1 140 ? -9.033 -10.680 25.162 1.00 88.50 140 GLN A O 1
ATOM 1110 N N . VAL A 1 141 ? -10.385 -8.935 24.739 1.00 89.12 141 VAL A N 1
ATOM 1111 C CA . VAL A 1 141 ? -9.763 -8.587 23.451 1.00 89.12 141 VAL A CA 1
ATOM 1112 C C . VAL A 1 141 ? -8.322 -8.132 23.668 1.00 89.12 141 VAL A C 1
ATOM 1114 O O . VAL A 1 141 ? -7.425 -8.594 22.964 1.00 89.12 141 VAL A O 1
ATOM 1117 N N . TYR A 1 142 ? -8.087 -7.293 24.680 1.00 91.25 142 TYR A N 1
ATOM 1118 C CA . TYR A 1 142 ? -6.748 -6.840 25.034 1.00 91.25 142 TYR A CA 1
ATOM 1119 C C . TYR A 1 142 ? -5.828 -8.016 25.371 1.00 91.25 142 TYR A C 1
ATOM 1121 O O . TYR A 1 142 ? -4.802 -8.179 24.718 1.00 91.25 142 TYR A O 1
ATOM 1129 N N . ASN A 1 143 ? -6.232 -8.880 26.304 1.00 91.81 143 ASN A N 1
ATOM 1130 C CA . ASN A 1 143 ? -5.423 -10.016 26.749 1.00 91.81 143 ASN A CA 1
ATOM 1131 C C . ASN A 1 143 ? -5.119 -11.014 25.622 1.00 91.81 143 ASN A C 1
ATOM 1133 O O . ASN A 1 143 ? -4.057 -11.625 25.622 1.00 91.81 143 ASN A O 1
ATOM 1137 N N . LYS A 1 144 ? -6.053 -11.206 24.680 1.00 89.75 144 LYS A N 1
ATOM 1138 C CA . LYS A 1 144 ? -5.910 -12.186 23.592 1.00 89.75 144 LYS A CA 1
ATOM 1139 C C . LYS A 1 144 ? -5.162 -11.660 22.370 1.00 89.75 144 LYS A C 1
ATOM 1141 O O . LYS A 1 144 ? -4.738 -12.462 21.546 1.00 89.75 144 LYS A O 1
ATOM 1146 N N . THR A 1 145 ? -5.087 -10.347 22.163 1.00 90.25 145 THR A N 1
ATOM 1147 C CA . THR A 1 145 ? -4.584 -9.795 20.890 1.00 90.25 145 THR A CA 1
ATOM 1148 C C . THR A 1 145 ? -3.702 -8.565 21.065 1.00 90.25 145 THR A C 1
ATOM 1150 O O . THR A 1 145 ? -2.709 -8.428 20.360 1.00 90.25 145 THR A O 1
ATOM 1153 N N . CYS A 1 146 ? -4.023 -7.660 21.986 1.00 91.56 146 CYS A N 1
ATOM 1154 C CA . CYS A 1 146 ? -3.332 -6.371 22.078 1.00 91.56 146 CYS A CA 1
ATOM 1155 C C . CYS A 1 146 ? -2.132 -6.393 23.042 1.00 91.56 146 CYS A C 1
ATOM 1157 O O . CYS A 1 146 ? -1.161 -5.667 22.818 1.00 91.56 146 CYS A O 1
ATOM 1159 N N . SER A 1 147 ? -2.186 -7.210 24.098 1.00 93.38 147 SER A N 1
ATOM 1160 C CA . SER A 1 147 ? -1.166 -7.308 25.155 1.00 93.38 147 SER A CA 1
ATOM 1161 C C . SER A 1 147 ? 0.223 -7.628 24.609 1.00 93.38 147 SER A C 1
ATOM 1163 O O . SER A 1 147 ? 1.194 -7.001 25.026 1.00 93.38 147 SER A O 1
ATOM 1165 N N . ALA A 1 148 ? 0.299 -8.494 23.593 1.00 90.75 148 ALA A N 1
ATOM 1166 C CA . ALA A 1 148 ? 1.543 -8.943 22.965 1.00 90.75 148 ALA A CA 1
ATOM 1167 C C . ALA A 1 148 ? 2.497 -7.799 22.576 1.00 90.75 148 ALA A C 1
ATOM 1169 O O . ALA A 1 148 ? 3.714 -7.975 22.606 1.00 90.75 148 ALA A O 1
ATOM 1170 N N . CYS A 1 149 ? 1.964 -6.620 22.234 1.00 94.00 149 CYS A N 1
ATOM 1171 C CA . CYS A 1 149 ? 2.780 -5.439 21.955 1.00 94.00 149 CYS A CA 1
ATOM 1172 C C . CYS A 1 149 ? 2.551 -4.296 22.949 1.00 94.00 149 CYS A C 1
ATOM 1174 O O . CYS A 1 149 ? 3.497 -3.590 23.295 1.00 94.00 149 CYS A O 1
ATOM 1176 N N . HIS A 1 150 ? 1.320 -4.093 23.417 1.00 94.12 150 HIS A N 1
ATOM 1177 C CA . HIS A 1 150 ? 0.968 -2.929 24.232 1.00 94.12 150 HIS A CA 1
ATOM 1178 C C . HIS A 1 150 ? 1.238 -3.086 25.730 1.00 94.12 150 HIS A C 1
ATOM 1180 O O . HIS A 1 150 ? 1.142 -2.104 26.458 1.00 94.12 150 HIS A O 1
ATOM 1186 N N . GLU A 1 151 ? 1.595 -4.274 26.206 1.00 91.44 151 GLU A N 1
ATOM 1187 C CA . GLU A 1 151 ? 1.991 -4.464 27.602 1.00 91.44 151 GLU A CA 1
ATOM 1188 C C . GLU A 1 151 ? 3.417 -3.953 27.838 1.00 91.44 151 GLU A C 1
ATOM 1190 O O . GLU A 1 151 ? 3.669 -3.110 28.697 1.00 91.44 151 GLU A O 1
ATOM 1195 N N . THR A 1 152 ? 4.355 -4.394 27.000 1.00 88.81 152 THR A N 1
ATOM 1196 C CA . THR A 1 152 ? 5.781 -4.064 27.125 1.00 88.81 152 THR A CA 1
ATOM 1197 C C . THR A 1 152 ? 6.207 -2.880 26.263 1.00 88.81 152 THR A C 1
ATOM 1199 O O . THR A 1 152 ? 7.274 -2.310 26.501 1.00 88.81 152 THR A O 1
ATOM 1202 N N . GLY A 1 153 ? 5.379 -2.473 25.296 1.00 89.25 153 GLY A N 1
ATOM 1203 C CA . GLY A 1 153 ? 5.682 -1.423 24.320 1.00 89.25 153 GLY A CA 1
ATOM 1204 C C . GLY A 1 153 ? 6.554 -1.906 23.162 1.00 89.25 153 GLY A C 1
ATOM 1205 O O . GLY A 1 153 ? 7.386 -1.150 22.653 1.00 89.25 153 GLY A O 1
ATOM 1206 N N . ALA A 1 154 ? 6.396 -3.169 22.761 1.00 88.06 154 ALA A N 1
ATOM 1207 C CA . ALA A 1 154 ? 7.155 -3.769 21.669 1.00 88.06 154 ALA A CA 1
ATOM 1208 C C . ALA A 1 154 ? 7.027 -2.939 20.379 1.00 88.06 154 ALA A C 1
ATOM 1210 O O . ALA A 1 154 ? 5.958 -2.408 20.077 1.00 88.06 154 ALA A O 1
ATOM 1211 N N . LEU A 1 155 ? 8.123 -2.814 19.622 1.00 84.00 155 LEU A N 1
ATOM 1212 C CA . LEU A 1 155 ? 8.182 -2.051 18.362 1.00 84.00 155 LEU A CA 1
ATOM 1213 C C . LEU A 1 155 ? 7.732 -0.577 18.488 1.00 84.00 155 LEU A C 1
ATOM 1215 O O . LEU A 1 155 ? 7.278 0.028 17.517 1.00 84.00 155 LEU A O 1
ATOM 1219 N N . GLY A 1 156 ? 7.840 0.012 19.686 1.00 85.56 156 GLY A N 1
ATOM 1220 C CA . GLY A 1 156 ? 7.390 1.381 19.955 1.00 85.56 156 GLY A CA 1
ATOM 1221 C C . GLY A 1 156 ? 5.874 1.510 20.146 1.00 85.56 156 GLY A C 1
ATOM 1222 O O . GLY A 1 156 ? 5.328 2.613 20.024 1.00 85.56 156 GLY A O 1
ATOM 1223 N N . ALA A 1 157 ? 5.177 0.404 20.428 1.00 90.88 157 ALA A N 1
ATOM 1224 C CA . ALA A 1 157 ? 3.764 0.427 20.773 1.00 90.88 157 ALA A CA 1
ATOM 1225 C C . ALA A 1 157 ? 3.524 1.245 22.061 1.00 90.88 157 ALA A C 1
ATOM 1227 O O . ALA A 1 157 ? 4.307 1.158 23.010 1.00 90.88 157 ALA A O 1
ATOM 1228 N N . PRO A 1 158 ? 2.445 2.048 22.134 1.00 91.94 158 PRO A N 1
ATOM 1229 C CA . PRO A 1 158 ? 2.101 2.772 23.353 1.00 91.94 158 PRO A CA 1
ATOM 1230 C C . PRO A 1 158 ? 1.734 1.783 24.462 1.00 91.94 158 PRO A C 1
ATOM 1232 O O . PRO A 1 158 ? 0.810 0.982 24.288 1.00 91.94 158 PRO A O 1
ATOM 1235 N N . LYS A 1 159 ? 2.452 1.852 25.587 1.00 92.75 159 LYS A N 1
ATOM 1236 C CA . LYS A 1 159 ? 2.239 0.961 26.730 1.00 92.75 159 LYS A CA 1
ATOM 1237 C C . LYS A 1 159 ? 0.908 1.258 27.405 1.00 92.75 159 LYS A C 1
ATOM 1239 O O . LYS A 1 159 ? 0.575 2.424 27.617 1.00 92.75 159 LYS A O 1
ATOM 1244 N N . ILE A 1 160 ? 0.147 0.231 27.762 1.00 89.69 160 ILE A N 1
ATOM 1245 C CA . ILE A 1 160 ? -0.990 0.398 28.670 1.00 89.69 160 ILE A CA 1
ATOM 1246 C C . ILE A 1 160 ? -0.478 0.969 30.006 1.00 89.69 160 ILE A C 1
ATOM 1248 O O . ILE A 1 160 ? 0.605 0.607 30.460 1.00 89.69 160 ILE A O 1
ATOM 1252 N N . GLY A 1 161 ? -1.199 1.919 30.599 1.00 86.31 161 GLY A N 1
ATOM 1253 C CA . GLY A 1 161 ? -0.745 2.633 31.800 1.00 86.31 161 GLY A CA 1
ATOM 1254 C C . GLY A 1 161 ? 0.022 3.932 31.515 1.00 86.31 161 GLY A C 1
ATOM 1255 O O . GLY A 1 161 ? 0.088 4.804 32.383 1.00 86.31 161 GLY A O 1
ATOM 1256 N N . ASP A 1 162 ? 0.552 4.129 30.300 1.00 88.69 162 ASP A N 1
ATOM 1257 C CA . ASP A 1 162 ? 1.283 5.351 29.940 1.00 88.69 162 ASP A CA 1
ATOM 1258 C C . ASP A 1 162 ? 0.327 6.511 29.613 1.00 88.69 162 ASP A C 1
ATOM 1260 O O . ASP A 1 162 ? -0.046 6.772 28.463 1.00 88.69 162 ASP A O 1
ATOM 1264 N N . LYS A 1 163 ? -0.049 7.251 30.658 1.00 86.38 163 LYS A N 1
ATOM 1265 C CA . LYS A 1 163 ? -0.914 8.438 30.581 1.00 86.38 163 LYS A CA 1
ATOM 1266 C C . LYS A 1 163 ? -0.483 9.431 29.503 1.00 86.38 163 LYS A C 1
ATOM 1268 O O . LYS A 1 163 ? -1.338 9.995 28.822 1.00 86.38 163 LYS A O 1
ATOM 1273 N N . ILE A 1 164 ? 0.817 9.670 29.340 1.00 83.75 164 ILE A N 1
ATOM 1274 C CA . ILE A 1 164 ? 1.330 10.704 28.432 1.00 83.75 164 ILE A CA 1
ATOM 1275 C C . ILE A 1 164 ? 1.185 10.232 26.983 1.00 83.75 164 ILE A C 1
ATOM 1277 O O . ILE A 1 164 ? 0.674 10.967 26.126 1.00 83.75 164 ILE A O 1
ATOM 1281 N N . ALA A 1 165 ? 1.555 8.978 26.712 1.00 86.19 165 ALA A N 1
ATOM 1282 C CA . ALA A 1 165 ? 1.395 8.382 25.393 1.00 86.19 165 ALA A CA 1
ATOM 1283 C C . ALA A 1 165 ? -0.080 8.314 24.968 1.00 86.19 165 ALA A C 1
ATOM 1285 O O . ALA A 1 165 ? -0.396 8.602 23.809 1.00 86.19 165 ALA A O 1
ATOM 1286 N N . TRP A 1 166 ? -0.991 7.977 25.883 1.00 88.50 166 TRP A N 1
ATOM 1287 C CA . TRP A 1 166 ? -2.417 7.867 25.570 1.00 88.50 166 TRP A CA 1
ATOM 1288 C C . TRP A 1 166 ? -3.128 9.217 25.494 1.00 88.50 166 TRP A C 1
ATOM 1290 O O . TRP A 1 166 ? -3.960 9.390 24.603 1.00 88.50 166 TRP A O 1
ATOM 1300 N N . LYS A 1 167 ? -2.757 10.208 26.318 1.00 84.06 167 LYS A N 1
ATOM 1301 C CA . LYS A 1 167 ? -3.360 11.554 26.289 1.00 84.06 167 LYS A CA 1
ATOM 1302 C C . LYS A 1 167 ? -3.161 12.253 24.942 1.00 84.06 167 LYS A C 1
ATOM 1304 O O . LYS A 1 167 ? -4.098 12.833 24.404 1.00 84.06 167 LYS A O 1
ATOM 1309 N N . THR A 1 168 ? -1.963 12.172 24.368 1.00 83.81 168 THR A N 1
ATOM 1310 C CA . THR A 1 168 ? -1.663 12.779 23.054 1.00 83.81 168 THR A CA 1
ATOM 1311 C C . THR A 1 168 ? -2.419 12.110 21.908 1.00 83.81 168 THR A C 1
ATOM 1313 O O . THR A 1 168 ? -2.814 12.768 20.948 1.00 83.81 168 THR A O 1
ATOM 1316 N N . ARG A 1 169 ? -2.657 10.800 22.008 1.00 84.44 169 ARG A N 1
ATOM 1317 C CA . ARG A 1 169 ? -3.370 10.025 20.986 1.00 84.44 169 ARG A CA 1
ATOM 1318 C C . ARG A 1 169 ? -4.867 10.266 21.058 1.00 84.44 169 ARG A C 1
ATOM 1320 O O . ARG A 1 169 ? -5.481 10.570 20.041 1.00 84.44 169 ARG A O 1
ATOM 1327 N N . VAL A 1 170 ? -5.442 10.191 22.255 1.00 85.00 170 VAL A N 1
ATOM 1328 C CA . VAL A 1 170 ? -6.888 10.319 22.452 1.00 85.00 170 VAL A CA 1
ATOM 1329 C C . VAL A 1 170 ? -7.418 11.697 22.029 1.00 85.00 170 VAL A C 1
ATOM 1331 O O . VAL A 1 170 ? -8.570 11.789 21.623 1.00 85.00 170 VAL A O 1
ATOM 1334 N N . GLN A 1 171 ? -6.578 12.745 22.019 1.00 78.62 171 GLN A N 1
ATOM 1335 C CA . GLN A 1 171 ? -6.920 14.075 21.482 1.00 78.62 171 GLN A CA 1
ATOM 1336 C C . GLN A 1 171 ? -7.379 14.044 20.018 1.00 78.62 171 GLN A C 1
ATOM 1338 O O . GLN A 1 171 ? -8.105 14.931 19.587 1.00 78.62 171 GLN A O 1
ATOM 1343 N N . LYS A 1 172 ? -6.972 13.032 19.241 1.00 78.69 172 LYS A N 1
ATOM 1344 C CA . LYS A 1 172 ? -7.448 12.834 17.864 1.00 78.69 172 LYS A CA 1
ATOM 1345 C C . LYS A 1 172 ? -8.865 12.248 17.796 1.00 78.69 172 LYS A C 1
ATOM 1347 O O . LYS A 1 172 ? -9.441 12.204 16.717 1.00 78.69 172 LYS A O 1
ATOM 1352 N N . GLY A 1 173 ? -9.420 11.820 18.928 1.00 78.88 173 GLY A N 1
ATOM 1353 C CA . GLY A 1 173 ? -10.734 11.201 19.049 1.00 78.88 173 GLY A CA 1
ATOM 1354 C C . GLY A 1 173 ? -10.678 9.673 19.018 1.00 78.88 173 GLY A C 1
ATOM 1355 O O . GLY A 1 173 ? -9.843 9.068 18.343 1.00 78.88 173 GLY A O 1
ATOM 1356 N N . LEU A 1 174 ? -11.601 9.034 19.745 1.00 79.25 174 LEU A N 1
ATOM 1357 C CA . LEU A 1 174 ? -11.690 7.572 19.828 1.00 79.25 174 LEU A CA 1
ATOM 1358 C C . LEU A 1 174 ? -11.883 6.926 18.451 1.00 79.25 174 LEU A C 1
ATOM 1360 O O . LEU A 1 174 ? -11.297 5.883 18.179 1.00 79.25 174 LEU A O 1
ATOM 1364 N N . ASP A 1 175 ? -12.675 7.541 17.577 1.00 81.31 175 ASP A N 1
ATOM 1365 C CA . ASP A 1 175 ? -12.998 6.959 16.274 1.00 81.31 175 ASP A CA 1
ATOM 1366 C C . ASP A 1 175 ? -11.775 6.915 15.346 1.00 81.31 175 ASP A C 1
ATOM 1368 O O . ASP A 1 175 ? -11.600 5.946 14.609 1.00 81.31 175 ASP A O 1
ATOM 1372 N N . VAL A 1 176 ? -10.863 7.888 15.458 1.00 84.06 176 VAL A N 1
ATOM 1373 C CA . VAL A 1 176 ? -9.578 7.881 14.739 1.00 84.06 176 VAL A CA 1
ATOM 1374 C C . VAL A 1 176 ? -8.673 6.758 15.250 1.00 84.06 176 VAL A C 1
ATOM 1376 O O . VAL A 1 176 ? -8.040 6.059 14.457 1.00 84.06 176 VAL A O 1
ATOM 1379 N N . LEU A 1 177 ? -8.649 6.520 16.566 1.00 83.56 177 LEU A N 1
ATOM 1380 C CA . LEU A 1 177 ? -7.906 5.397 17.150 1.00 83.56 177 LEU A CA 1
ATOM 1381 C C . LEU A 1 177 ? -8.464 4.056 16.661 1.00 83.56 177 LEU A C 1
ATOM 1383 O O . LEU A 1 177 ? -7.698 3.175 16.276 1.00 83.56 177 LEU A O 1
ATOM 1387 N N . VAL A 1 178 ? -9.790 3.912 16.635 1.00 86.94 178 VAL A N 1
ATOM 1388 C CA . VAL A 1 178 ? -10.461 2.710 16.124 1.00 86.94 178 VAL A CA 1
ATOM 1389 C C . VAL A 1 178 ? -10.162 2.515 14.640 1.00 86.94 178 VAL A C 1
ATOM 1391 O O . VAL A 1 178 ? -9.851 1.401 14.227 1.00 86.94 178 VAL A O 1
ATOM 1394 N N . PHE A 1 179 ? -10.208 3.580 13.840 1.00 85.00 179 PHE A N 1
ATOM 1395 C CA . PHE A 1 179 ? -9.900 3.526 12.414 1.00 85.00 179 PHE A CA 1
ATOM 1396 C C . PHE A 1 179 ? -8.475 3.022 12.160 1.00 85.00 179 PHE A C 1
ATOM 1398 O O . PHE A 1 179 ? -8.283 2.098 11.371 1.00 85.00 179 PHE A O 1
ATOM 1405 N N . HIS A 1 180 ? -7.483 3.576 12.858 1.00 88.19 180 HIS A N 1
ATOM 1406 C CA . HIS A 1 180 ? -6.095 3.133 12.739 1.00 88.19 180 HIS A CA 1
ATOM 1407 C C . HIS A 1 180 ? -5.876 1.715 13.270 1.00 88.19 180 HIS A C 1
ATOM 1409 O O . HIS A 1 180 ? -5.126 0.953 12.671 1.00 88.19 180 HIS A O 1
ATOM 1415 N N . ALA A 1 181 ? -6.566 1.315 14.339 1.00 88.94 181 ALA A N 1
ATOM 1416 C CA . ALA A 1 181 ? -6.476 -0.048 14.851 1.00 88.94 181 ALA A CA 1
ATOM 1417 C C . ALA A 1 181 ? -7.091 -1.080 13.893 1.00 88.94 181 ALA A C 1
ATOM 1419 O O . ALA A 1 181 ? -6.602 -2.202 13.807 1.00 88.94 181 ALA A O 1
ATOM 1420 N N . VAL A 1 182 ? -8.145 -0.719 13.154 1.00 88.62 182 VAL A N 1
ATOM 1421 C CA . VAL A 1 182 ? -8.798 -1.604 12.175 1.00 88.62 182 VAL A CA 1
ATOM 1422 C C . VAL A 1 182 ? -7.977 -1.708 10.893 1.00 88.62 182 VAL A C 1
ATOM 1424 O O . VAL A 1 182 ? -7.752 -2.815 10.414 1.00 88.62 182 VAL A O 1
ATOM 1427 N N . ASN A 1 183 ? -7.513 -0.577 10.358 1.00 86.56 183 ASN A N 1
ATOM 1428 C CA . ASN A 1 183 ? -6.822 -0.522 9.065 1.00 86.56 183 ASN A CA 1
ATOM 1429 C C . ASN A 1 183 ? -5.303 -0.735 9.167 1.00 86.56 183 ASN A C 1
ATOM 1431 O O . ASN A 1 183 ? -4.645 -0.929 8.151 1.00 86.56 183 ASN A O 1
ATOM 1435 N N . GLY A 1 184 ? -4.751 -0.716 10.380 1.00 88.88 184 GLY A N 1
ATOM 1436 C CA . GLY A 1 184 ? -3.313 -0.712 10.620 1.00 88.88 184 GLY A CA 1
ATOM 1437 C C . GLY A 1 184 ? -2.735 0.704 10.570 1.00 88.88 184 GLY A C 1
ATOM 1438 O O . GLY A 1 184 ? -3.254 1.602 9.901 1.00 88.88 184 GLY A O 1
ATOM 1439 N N . PHE A 1 185 ? -1.656 0.925 11.318 1.00 88.94 185 PHE A N 1
ATOM 1440 C CA . PHE A 1 185 ? -0.973 2.216 11.362 1.00 88.94 185 PHE A CA 1
ATOM 1441 C C . PHE A 1 185 ? 0.485 2.061 11.790 1.00 88.94 185 PHE A C 1
ATOM 1443 O O . PHE A 1 185 ? 0.778 1.618 12.902 1.00 88.94 185 PHE A O 1
ATOM 1450 N N . LYS A 1 186 ? 1.413 2.493 10.929 1.00 88.25 186 LYS A N 1
ATOM 1451 C CA . LYS A 1 186 ? 2.861 2.317 11.131 1.00 88.25 186 LYS A CA 1
ATOM 1452 C C . LYS A 1 186 ? 3.194 0.835 11.372 1.00 88.25 186 LYS A C 1
ATOM 1454 O O . LYS A 1 186 ? 2.851 0.003 10.544 1.00 88.25 186 LYS A O 1
ATOM 1459 N N . ALA A 1 187 ? 3.834 0.511 12.495 1.00 89.31 187 ALA A N 1
ATOM 1460 C CA . ALA A 1 187 ? 4.171 -0.855 12.888 1.00 89.31 187 ALA A CA 1
ATOM 1461 C C . ALA A 1 187 ? 2.980 -1.650 13.465 1.00 89.31 187 ALA A C 1
ATOM 1463 O O . ALA A 1 187 ? 3.128 -2.836 13.741 1.00 89.31 187 ALA A O 1
ATOM 1464 N N . MET A 1 188 ? 1.809 -1.027 13.667 1.00 92.50 188 MET A N 1
ATOM 1465 C CA . MET A 1 188 ? 0.617 -1.717 14.165 1.00 92.50 188 MET A CA 1
ATOM 1466 C C . MET A 1 188 ? -0.109 -2.425 13.007 1.00 92.50 188 MET A C 1
ATOM 1468 O O . MET A 1 188 ? -0.590 -1.735 12.100 1.00 92.50 188 MET A O 1
ATOM 1472 N N . PRO A 1 189 ? -0.236 -3.766 13.030 1.00 91.94 189 PRO A N 1
ATOM 1473 C CA . PRO A 1 189 ? -0.932 -4.507 11.983 1.00 91.94 189 PRO A CA 1
ATOM 1474 C C . PRO A 1 189 ? -2.445 -4.216 11.982 1.00 91.94 189 PRO A C 1
ATOM 1476 O O . PRO A 1 189 ? -3.014 -3.903 13.036 1.00 91.94 189 PRO A O 1
ATOM 1479 N N . PRO A 1 190 ? -3.128 -4.369 10.830 1.00 92.69 190 PRO A N 1
ATOM 1480 C CA . PRO A 1 190 ? -4.583 -4.261 10.749 1.00 92.69 190 PRO A CA 1
ATOM 1481 C C . PRO A 1 190 ? -5.276 -5.187 11.752 1.00 92.69 190 PRO A C 1
ATOM 1483 O O . PRO A 1 190 ? -4.898 -6.350 11.908 1.00 92.69 190 PRO A O 1
ATOM 1486 N N . LYS A 1 191 ? -6.276 -4.658 12.461 1.00 90.19 191 LYS A N 1
ATOM 1487 C CA . LYS A 1 191 ? -7.019 -5.334 13.538 1.00 90.19 191 LYS A CA 1
ATOM 1488 C C . LYS A 1 191 ? -6.133 -5.955 14.633 1.00 90.19 191 LYS A C 1
ATOM 1490 O O . LYS A 1 191 ? -6.509 -6.953 15.244 1.00 90.19 191 LYS A O 1
ATOM 1495 N N . GLY A 1 192 ? -4.941 -5.404 14.871 1.00 87.62 192 GLY A N 1
ATOM 1496 C CA . GLY A 1 192 ? -3.983 -5.973 15.826 1.00 87.62 192 GLY A CA 1
ATOM 1497 C C . GLY A 1 192 ? -3.462 -7.357 15.418 1.00 87.62 192 GLY A C 1
ATOM 1498 O O . GLY A 1 192 ? -3.072 -8.136 16.277 1.00 87.62 192 GLY A O 1
ATOM 1499 N N . GLY A 1 193 ? -3.494 -7.684 14.121 1.00 87.00 193 GLY A N 1
ATOM 1500 C CA . GLY A 1 193 ? -3.065 -8.982 13.592 1.00 87.00 193 GLY A CA 1
ATOM 1501 C C . GLY A 1 193 ? -4.135 -10.074 13.664 1.00 87.00 193 GLY A C 1
ATOM 1502 O O . GLY A 1 193 ? -3.898 -11.186 13.201 1.00 87.00 193 GLY A O 1
ATOM 1503 N N . ASN A 1 194 ? -5.323 -9.765 14.193 1.00 86.44 194 ASN A N 1
ATOM 1504 C CA . ASN A 1 194 ? -6.432 -10.705 14.306 1.00 86.44 194 ASN A CA 1
ATOM 1505 C C . ASN A 1 194 ? -7.599 -10.289 13.398 1.00 86.44 194 ASN A C 1
ATOM 1507 O O . ASN A 1 194 ? -8.427 -9.443 13.748 1.00 86.44 194 ASN A O 1
ATOM 1511 N N . SER A 1 195 ? -7.691 -10.914 12.222 1.00 87.19 195 SER A N 1
ATOM 1512 C CA . SER A 1 195 ? -8.726 -10.613 11.224 1.00 87.19 195 SER A CA 1
ATOM 1513 C C . SER A 1 195 ? -10.151 -10.915 11.705 1.00 87.19 195 SER A C 1
ATOM 1515 O O . SER A 1 195 ? -11.092 -10.259 11.240 1.00 87.19 195 SER A O 1
ATOM 1517 N N . ALA A 1 196 ? -10.301 -11.833 12.669 1.00 84.44 196 ALA A N 1
ATOM 1518 C CA . ALA A 1 196 ? -11.579 -12.260 13.235 1.00 84.44 196 ALA A CA 1
ATOM 1519 C C . ALA A 1 196 ? -12.193 -11.239 14.207 1.00 84.44 196 ALA A C 1
ATOM 1521 O O . ALA A 1 196 ? -13.366 -11.354 14.562 1.00 84.44 196 ALA A O 1
ATOM 1522 N N . LEU A 1 197 ? -11.442 -10.217 14.634 1.00 80.00 197 LEU A N 1
ATOM 1523 C CA 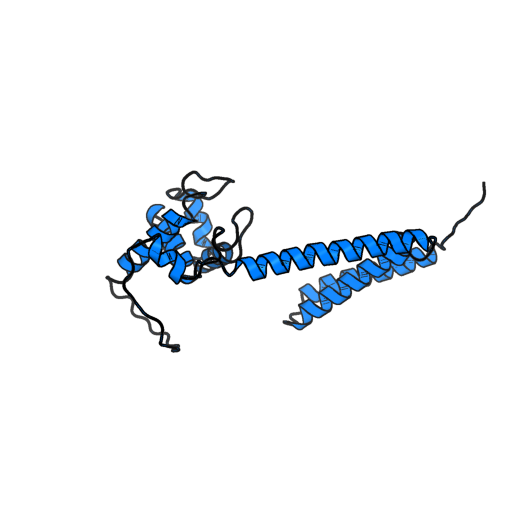. LEU A 1 197 ? -11.999 -9.168 15.483 1.00 80.00 197 LEU A CA 1
ATOM 1524 C C . LEU A 1 197 ? -12.964 -8.268 14.698 1.00 80.00 197 LEU A C 1
ATOM 1526 O O . LEU A 1 197 ? -12.644 -7.724 13.631 1.00 80.00 197 LEU A O 1
ATOM 1530 N N . ALA A 1 198 ? -14.152 -8.071 15.267 1.00 85.12 198 ALA A N 1
ATOM 1531 C CA . ALA A 1 198 ? -15.088 -7.050 14.825 1.00 85.12 198 ALA A CA 1
ATOM 1532 C C . ALA A 1 198 ? -14.596 -5.656 15.252 1.00 85.12 198 ALA A C 1
ATOM 1534 O O . ALA A 1 198 ? -13.985 -5.489 16.309 1.00 85.12 198 ALA A O 1
ATOM 1535 N N . GLN A 1 199 ? -14.918 -4.622 14.470 1.00 81.38 199 GLN A N 1
ATOM 1536 C CA . GLN A 1 199 ? -14.576 -3.230 14.804 1.00 81.38 199 GLN A CA 1
ATOM 1537 C C . GLN A 1 199 ? -15.118 -2.811 16.183 1.00 81.38 199 GLN A C 1
ATOM 1539 O O . GLN A 1 199 ? -14.472 -2.057 16.910 1.00 81.38 199 GLN A O 1
ATOM 1544 N N . SER A 1 200 ? -16.285 -3.333 16.571 1.00 82.00 200 SER A N 1
ATOM 1545 C CA . SER A 1 200 ? -16.894 -3.100 17.883 1.00 82.00 200 SER A CA 1
ATOM 1546 C C . SER A 1 200 ? -16.065 -3.678 19.034 1.00 82.00 200 SER A C 1
ATOM 1548 O O . SER A 1 200 ? -15.964 -3.048 20.085 1.00 82.00 200 SER A O 1
ATOM 1550 N N . ASP A 1 201 ? -15.437 -4.836 18.839 1.00 86.69 201 ASP A N 1
ATOM 1551 C CA . ASP A 1 201 ? -14.560 -5.469 19.823 1.00 86.69 201 ASP A CA 1
ATOM 1552 C C . ASP A 1 201 ? -13.223 -4.733 19.937 1.00 86.69 201 ASP A C 1
ATOM 1554 O O . ASP A 1 201 ? -12.740 -4.506 21.045 1.00 86.69 201 ASP A O 1
ATOM 1558 N N . ILE A 1 202 ? -12.678 -4.264 18.810 1.00 87.06 202 ILE A N 1
ATOM 1559 C CA . ILE A 1 202 ? -11.485 -3.402 18.782 1.00 87.06 202 ILE A CA 1
ATOM 1560 C C . ILE A 1 202 ? -11.756 -2.104 19.550 1.00 87.06 202 ILE A C 1
ATOM 1562 O O . ILE A 1 202 ? -10.954 -1.700 20.389 1.00 87.06 202 ILE A O 1
ATOM 1566 N N . ARG A 1 203 ? -12.920 -1.478 19.331 1.00 86.81 203 ARG A N 1
ATOM 1567 C CA . ARG A 1 203 ? -13.335 -0.275 20.066 1.00 86.81 203 ARG A CA 1
ATOM 1568 C C . ARG A 1 203 ? -13.392 -0.517 21.572 1.00 86.81 2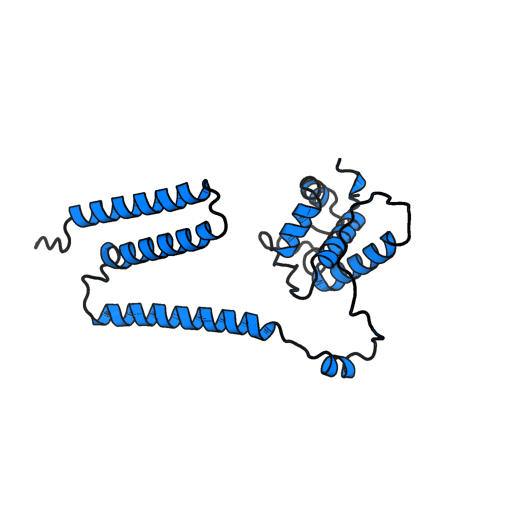03 ARG A C 1
ATOM 1570 O O . ARG A 1 203 ? -12.889 0.306 22.331 1.00 86.81 203 ARG A O 1
ATOM 1577 N N . LYS A 1 204 ? -13.956 -1.646 22.009 1.00 87.38 204 LYS A N 1
ATOM 1578 C CA . LYS A 1 204 ? -13.991 -2.036 23.430 1.00 87.38 204 LYS A CA 1
ATOM 1579 C C . LYS A 1 204 ? -12.587 -2.276 23.993 1.00 87.38 204 LYS A C 1
ATOM 1581 O O . LYS A 1 204 ? -12.312 -1.846 25.108 1.00 87.38 204 LYS A O 1
ATOM 1586 N N . GLY A 1 205 ? -11.694 -2.901 23.222 1.00 89.56 205 GLY A N 1
ATOM 1587 C CA . GLY A 1 205 ? -10.287 -3.082 23.594 1.00 89.56 205 GLY A CA 1
ATOM 1588 C C . GLY A 1 205 ? -9.557 -1.752 23.795 1.00 89.56 205 GLY A C 1
ATOM 1589 O O . GLY A 1 205 ? -8.897 -1.561 24.811 1.00 89.56 205 GLY A O 1
ATOM 1590 N N . ILE A 1 206 ? -9.753 -0.787 22.892 1.00 89.75 206 ILE A N 1
ATOM 1591 C CA . ILE A 1 206 ? -9.171 0.559 23.024 1.00 89.75 206 ILE A CA 1
ATOM 1592 C C . ILE A 1 206 ? -9.725 1.278 24.258 1.00 89.75 206 ILE A C 1
ATOM 1594 O O . ILE A 1 206 ? -8.957 1.870 25.009 1.00 89.75 206 ILE A O 1
ATOM 1598 N N . ILE A 1 207 ? -11.037 1.203 24.506 1.00 88.25 207 ILE A N 1
ATOM 1599 C CA . ILE A 1 207 ? -11.656 1.777 25.714 1.00 88.25 207 ILE A CA 1
ATOM 1600 C C . ILE A 1 207 ? -11.021 1.186 26.977 1.00 88.25 207 ILE A C 1
ATOM 1602 O O . ILE A 1 207 ? -10.677 1.926 27.893 1.00 88.25 207 ILE A O 1
ATOM 1606 N N . TYR A 1 208 ? -10.827 -0.133 27.013 1.00 88.88 208 TYR A N 1
ATOM 1607 C CA . TYR A 1 208 ? -10.160 -0.803 28.123 1.00 88.88 208 TYR A CA 1
ATOM 1608 C C . TYR A 1 208 ? -8.734 -0.270 28.338 1.00 88.88 208 TYR A C 1
ATOM 1610 O O . TYR A 1 208 ? -8.383 0.105 29.452 1.00 88.88 208 TYR A O 1
ATOM 1618 N N . MET A 1 209 ? -7.941 -0.145 27.272 1.00 90.31 209 MET A N 1
ATOM 1619 C CA . MET A 1 209 ? -6.575 0.383 27.358 1.00 90.31 209 MET A CA 1
ATOM 1620 C C . MET A 1 209 ? -6.527 1.834 27.842 1.00 90.31 209 MET A C 1
ATOM 1622 O O . MET A 1 209 ? -5.645 2.194 28.619 1.00 90.31 209 MET A O 1
ATOM 1626 N N . LEU A 1 210 ? -7.472 2.667 27.399 1.00 89.50 210 LEU A N 1
ATOM 1627 C CA . LEU A 1 210 ? -7.589 4.058 27.835 1.00 89.50 210 LEU A CA 1
ATOM 1628 C C . LEU A 1 210 ? -7.948 4.151 29.322 1.00 89.50 210 LEU A C 1
ATOM 1630 O O . LEU A 1 210 ? -7.314 4.915 30.049 1.00 89.50 210 LEU A O 1
ATOM 1634 N N . ASN A 1 211 ? -8.890 3.325 29.782 1.00 87.56 211 ASN A N 1
ATOM 1635 C CA . ASN A 1 211 ? -9.297 3.266 31.185 1.00 87.56 211 ASN A CA 1
ATOM 1636 C C . ASN A 1 211 ? -8.143 2.824 32.096 1.00 87.56 211 ASN A C 1
ATOM 1638 O O . ASN A 1 211 ? -7.867 3.492 33.088 1.00 87.56 211 ASN A O 1
ATOM 1642 N N . GLU A 1 212 ? -7.425 1.758 31.735 1.00 88.44 212 GLU A N 1
ATOM 1643 C CA . GLU A 1 212 ? -6.245 1.289 32.486 1.00 88.44 212 GLU A CA 1
ATOM 1644 C C . GLU A 1 212 ? -5.096 2.312 32.442 1.00 88.44 212 GLU A C 1
ATOM 1646 O O . GLU A 1 212 ? -4.303 2.427 33.372 1.00 88.44 212 GLU A O 1
ATOM 1651 N N . SER A 1 213 ? -5.038 3.129 31.388 1.00 86.56 213 SER A N 1
ATOM 1652 C CA . SER A 1 213 ? -4.101 4.252 31.294 1.00 86.56 213 SER A CA 1
ATOM 1653 C C . SER A 1 213 ? -4.580 5.503 32.032 1.00 86.56 213 SER A C 1
ATOM 1655 O O . SER A 1 213 ? -3.906 6.524 31.974 1.00 86.56 213 SER A O 1
ATOM 1657 N N . GLY A 1 214 ? -5.723 5.468 32.725 1.00 81.12 214 GLY A N 1
ATOM 1658 C CA . GLY A 1 214 ? -6.276 6.609 33.459 1.00 81.12 214 GLY A CA 1
ATOM 1659 C C . GLY A 1 214 ? -6.718 7.774 32.566 1.00 81.12 214 GLY A C 1
ATOM 1660 O O . GLY A 1 214 ? -6.680 8.923 33.004 1.00 81.12 214 GLY A O 1
ATOM 1661 N N . VAL A 1 215 ? -7.090 7.494 31.314 1.00 77.50 215 VAL A N 1
ATOM 1662 C CA . VAL A 1 215 ? -7.563 8.469 30.326 1.00 77.50 215 VAL A CA 1
ATOM 1663 C C . VAL A 1 215 ? -9.051 8.226 30.069 1.00 77.50 215 VAL A C 1
ATOM 1665 O O . VAL A 1 215 ? -9.426 7.324 29.325 1.00 77.50 215 VAL A O 1
ATOM 1668 N N . GLU A 1 216 ? -9.919 9.042 30.669 1.00 66.62 216 GLU A N 1
ATOM 1669 C CA . GLU A 1 216 ? -11.365 8.934 30.451 1.00 66.62 216 GLU A CA 1
ATOM 1670 C C . GLU A 1 216 ? -11.822 9.675 29.187 1.00 66.62 216 GLU A C 1
ATOM 1672 O O . GLU A 1 216 ? -11.547 10.859 28.987 1.00 66.62 216 GLU A O 1
ATOM 1677 N N . LEU A 1 217 ? -12.635 9.002 28.369 1.00 61.94 217 LEU A N 1
ATOM 1678 C CA . LEU A 1 217 ? -13.212 9.549 27.133 1.00 61.94 217 LEU A CA 1
ATOM 1679 C C . LEU A 1 217 ? -14.155 10.746 27.346 1.00 61.94 217 LEU A C 1
ATOM 1681 O O . LEU A 1 217 ? -14.449 11.466 26.398 1.00 61.94 217 LEU A O 1
ATOM 1685 N N . LYS A 1 218 ? -14.620 10.984 28.579 1.00 54.44 218 LYS A N 1
ATOM 1686 C CA . LYS A 1 218 ? -15.437 12.156 28.937 1.00 54.44 218 LYS A CA 1
ATOM 1687 C C . LYS A 1 218 ? -14.666 13.476 28.916 1.00 54.44 218 LYS A C 1
ATOM 1689 O O . LYS A 1 218 ? -15.296 14.527 28.911 1.00 54.44 218 LYS A O 1
ATOM 1694 N N . GLN A 1 219 ? -13.334 13.437 28.941 1.00 45.38 219 GLN A N 1
ATOM 1695 C CA . GLN A 1 219 ? -12.505 14.636 29.100 1.00 45.38 219 GLN A CA 1
ATOM 1696 C C . GLN A 1 219 ? -12.123 15.322 27.784 1.00 45.38 219 GLN A C 1
ATOM 1698 O O . GLN A 1 219 ? -11.337 16.265 27.792 1.00 45.38 219 GLN A O 1
ATOM 1703 N N . ILE A 1 220 ? -12.665 14.862 26.657 1.00 45.22 220 ILE A N 1
ATOM 1704 C CA . ILE A 1 220 ? -12.355 15.394 25.330 1.00 45.22 220 ILE A CA 1
ATOM 1705 C C . ILE A 1 220 ? -13.660 15.917 24.754 1.00 45.22 220 ILE A C 1
ATOM 1707 O O . ILE A 1 220 ? -14.435 15.172 24.156 1.00 45.22 220 ILE A O 1
ATOM 1711 N N . LYS A 1 221 ? -13.933 17.181 25.066 1.00 34.97 221 LYS A N 1
ATOM 1712 C CA . LYS A 1 221 ? -15.016 17.963 24.484 1.00 34.97 221 LYS A CA 1
ATOM 1713 C C . LYS A 1 221 ? -14.465 18.784 23.329 1.00 34.97 221 LYS A C 1
ATOM 1715 O O . LYS A 1 221 ? -13.334 19.294 23.490 1.00 34.97 221 LYS A O 1
#

Organism: NCBI:txid1814290

Solvent-accessible surface area (backbone atoms only — not comparable to full-atom values): 13161 Å² total; per-residue (Å²): 136,80,88,74,69,88,64,60,68,67,59,55,53,52,52,50,51,50,48,50,51,54,48,50,49,54,58,52,50,74,77,50,90,56,65,76,55,44,56,59,51,48,53,52,52,50,53,50,48,51,50,55,42,43,38,63,79,65,36,53,72,78,53,62,71,68,61,47,51,54,52,50,49,50,54,52,51,49,51,49,53,53,49,51,50,52,48,47,60,61,54,66,71,73,78,74,65,70,72,69,50,47,79,78,47,88,78,81,87,81,86,82,82,83,88,78,95,70,94,75,94,75,95,75,92,74,86,78,69,64,63,59,59,42,40,52,51,3,46,52,43,26,70,75,49,43,38,87,31,24,61,83,23,49,94,76,35,68,35,58,53,39,46,69,64,47,54,68,52,51,74,70,34,69,68,53,54,41,51,36,42,51,68,28,50,90,88,43,46,40,41,56,71,38,83,86,61,48,73,70,51,52,42,24,19,50,52,33,41,31,53,67,19,73,48,65,78,86,77,72,127

Nearest PDB structures (foldseek):
  8hn3-assembly2_B  TM=9.567E-01  e=4.375E-06  Chlorobaculum tepidum
  8hn3-assembly1_A  TM=9.665E-01  e=9.545E-06  Chlorobaculum tepidum
  4j20-assembly2_B  TM=9.646E-01  e=1.304E-05  Chlorobaculum tepidum TLS
  2zon-assembly1_G  TM=9.714E-01  e=3.887E-05  Achromobacter xylosoxidans
  5b6q-assembly2_B  TM=9.149E-01  e=4.038E-04  Shewanella violacea

=== Feature glossary ===
Each block in this record encodes a different view of the same protein. In brief:

Predicted aligned error. PAE(i, j) answers: if I align the predicted and true structures on residue i, how far off (in Å) do I expect residue j to be? A block-diagonal PAE matrix with low values on the blocks and high values off-diagonal is the signature of a multi-domain protein with confidently predicted domains but uncertain inter-domain orientation.

Contact-map, Ramachandran, and PAE plots. Plot images: a contact map (which residues are close in 3D, as an N×N binary image), a Ramachandran scatter (backbone torsion angles, revealing secondary-structure composition at a glance), and — for AlphaFold structures — a PAE heatmap (pairwise prediction confidence).

Backbone torsions (φ/ψ). φ (phi) and ψ (psi) are the two rotatable backbone dihedrals per residue: φ is the C(i-1)–N–Cα–C torsion, ψ is the N–Cα–C–N(i+1) torsion, both in degrees on (−180°, 180°]. α-helical residues cluster near (−60°, −45°); β-strand residues near (−120°, +130°). A Ramachandran plot is simply a scatter of (φ, ψ) for every residue.

Foldseek 3Di. A 3Di character summarizes, for each residue, the relative orientation of the Cα frame of its nearest spatial neighbor. Because it encodes fold topology rather than chemistry, 3Di alignments detect remote structural similarity that sequence alignment misses.

Radius of gyration, Cα contacts, bounding box. Three whole-structure scalars: the radius of gyration (RMS distance of Cα from centroid, in Å), the count of Cα–Cα contacts (pairs closer than 8 Å and separated by more than four residues in sequence — i.e. tertiary, not local, contacts), and the bounding-box dimensions. Together they distinguish compact globular folds from extended fibres or disordered chains.

Sequence. Sequence gives the chain of amino acids in standard one-letter code (A=alanine, C=cysteine, …, Y=tyrosine), read N→C. It is the only feature that is directly encoded by the gene; all structural features are derived from the folded form of this sequence.

mmCIF coordinates. Atomic coordinates in PDBx/mmCIF format — the same representation the Protein Data Bank distributes. Each line of the _atom_site loop places one backbone atom in Cartesian space (units: ångströms, origin: arbitrary).

Secondary structure (3-state, P-SEA). Three-state secondary structure (P-SEA) collapses the eight DSSP classes into helix (a), strand (b), and coil (c). P-SEA assigns these from Cα geometry alone — distances and angles — without requiring backbone oxygens, so it works on any Cα trace.

InterPro / GO / CATH / organism. Functional annotations link the protein to curated databases. InterPro entries identify conserved domains and families by matching the sequence against member-database signatures (Pfam, PROSITE, CDD, …). Gene Ontology (GO) terms describe molecular function, biological process, and cellular component in a controlled vocabulary. CATH places the structure in a hierarchical fold classification (Class/Architecture/Topology/Homologous-superfamily). The organism is the source species.

B-factor. B-factor (Debye–Waller factor) reflects atomic displacement in the crystal lattice. It is an experimental observable (units Å²), not a prediction; low values mean the atom is pinned down, high values mean it moves or is heterogeneous across the crystal.

Rendered structure images. Structure images are PyMOL renders from six orthogonal camera directions. Cartoon representation draws helices as coils and strands as arrows; sticks shows the backbone as bonds; surface shows the solvent-excluded envelope. Rainbow coloring maps sequence position to hue (blue→red, N→C); chain coloring assigns a distinct color per polypeptide.

Solvent-accessible surface area. Solvent-accessible surface area (SASA) is the area in Å² traced out by the centre of a 1.4 Å probe sphere (a water molecule) rolled over the protein's van der Waals surface (Shrake–Rupley / Lee–Richards construction). Buried residues have near-zero SASA; fully exposed residues can exceed 200 Å². The total SASA scales roughly with the number of surface residues.

Secondary structure (8-state, DSSP). The SS8 string is DSSP's per-residue secondary-structure call. α-helix (H) means an i→i+4 H-bond ladder; β-strand (E) means the residue participates in a β-sheet; 3₁₀ (G) and π (I) are tighter and wider helices; T/S are turns/bends; '-' is loop.

pLDDT. For AlphaFold models, the B-factor field carries pLDDT — the model's own estimate of local accuracy on a 0–100 scale. Regions with pLDDT<50 should be treated as essentially unmodeled; they often correspond to intrinsically disordered segments.

Nearest PDB structures. Nearest PDB neighbors are the top structural matches found by Foldseek when searching this structure against the entire Protein Data Bank. Each hit reports a TM-score (0 to 1; >0.5 almost always implies the same fold) and an E-value. These are *structural* homologs — they may share no detectable sequence similarity.